Protein AF-A0A914IX09-F1 (afdb_monomer)

Foldseek 3Di:
DDDDPCPDPCNVVVVQVVVVVVVHHDDPPDDDPDDDDPLVVDALVRLVVVLVVLLVCLVPPPPLLVVLVVVLLPQPAPVSLVVVLVVLVVVLVVLVVVLVVLVQAPQDADPPDNDDPRPDDPVVNVVVNVQCVNNSNNPSSNVSSVSVSVSVSSVSNNVCSVPVPVSCVVVVHDGHPNVPDDPPDPPDDPPPPPDD

Radius of gyration: 27.82 Å; Cα contacts (8 Å, |Δi|>4): 130; chains: 1; bounding box: 94×30×71 Å

Secondary structure (DSSP, 8-state):
-PPPGGG-TTHHHHHHHHHHHTT--PPTT---SS---GGGGS-HHHHHHHHHHHHHHHHHH--HHHHHHHHHHT--SHHHHHHHHHHHHHHHHHHHHHHHHHHT-----TT----S---S-HHHHHHHHHHHHHTTT-HHHHHHHHHHHHHHHHHHHHHHHHSHHHHHHHTT-PPPGGGSSPP----PPP------

Mean predicted aligned error: 11.02 Å

Solvent-accessible surface area (backbone atoms only — not comparable to full-atom values): 11789 Å² total; per-residue (Å²): 133,88,75,69,81,88,72,47,94,57,53,68,58,54,51,45,55,57,34,45,76,70,77,40,83,74,76,82,85,74,72,76,94,62,80,92,52,80,48,75,77,46,52,49,69,55,26,42,48,50,22,53,50,52,35,53,48,46,74,75,64,55,60,51,68,63,54,43,50,54,60,58,57,67,42,82,40,60,67,56,47,58,54,47,52,56,50,34,53,54,48,37,54,55,46,51,53,53,48,54,58,61,71,48,66,78,62,78,56,89,89,52,76,90,77,69,82,81,81,51,61,69,71,60,48,52,50,52,35,52,47,21,66,72,30,33,51,17,45,63,53,38,48,50,34,52,52,50,49,51,37,54,42,33,53,47,42,49,54,35,72,75,42,53,65,63,43,21,59,74,72,74,46,80,76,51,78,34,76,75,54,73,78,82,72,73,80,72,73,81,79,79,79,76,75,132

Structure (mmCIF, N/CA/C/O backbone):
data_AF-A0A914IX09-F1
#
_entry.id   AF-A0A914IX09-F1
#
loop_
_atom_site.group_PDB
_atom_site.id
_atom_site.type_symbol
_atom_site.label_atom_id
_atom_site.label_alt_id
_atom_site.label_comp_id
_atom_site.label_asym_id
_atom_site.label_entity_id
_atom_site.label_seq_id
_atom_site.pdbx_PDB_ins_code
_atom_site.Cartn_x
_atom_site.Cartn_y
_atom_site.Cartn_z
_atom_site.occupancy
_atom_site.B_iso_or_equiv
_atom_site.auth_seq_id
_atom_site.auth_comp_id
_atom_site.auth_asym_id
_atom_site.auth_atom_id
_atom_site.pdbx_PDB_model_num
ATOM 1 N N . MET A 1 1 ? -36.676 12.006 1.168 1.00 36.31 1 MET A N 1
ATOM 2 C CA . MET A 1 1 ? -35.448 11.752 1.956 1.00 36.31 1 MET A CA 1
ATOM 3 C C . MET A 1 1 ? -35.875 11.441 3.385 1.00 36.31 1 MET A C 1
ATOM 5 O O . MET A 1 1 ? -36.341 12.365 4.045 1.00 36.31 1 MET A O 1
ATOM 9 N N . PRO A 1 2 ? -35.853 10.180 3.849 1.00 39.25 2 PRO A N 1
ATOM 10 C CA . PRO A 1 2 ? -36.294 9.871 5.203 1.00 39.25 2 PRO A CA 1
ATOM 11 C C . PRO A 1 2 ? -35.242 10.379 6.195 1.00 39.25 2 PRO A C 1
ATOM 13 O O . PRO A 1 2 ? -34.067 10.027 6.115 1.00 39.25 2 PRO A O 1
ATOM 16 N N . ALA A 1 3 ? -35.662 11.269 7.090 1.00 40.22 3 ALA A N 1
ATOM 17 C CA . ALA A 1 3 ? -34.830 11.785 8.164 1.00 40.22 3 ALA A CA 1
ATOM 18 C C . ALA A 1 3 ? -34.492 10.653 9.143 1.00 40.22 3 ALA A C 1
ATOM 20 O O . ALA A 1 3 ? -35.375 9.917 9.581 1.00 40.22 3 ALA A O 1
ATOM 21 N N . CYS A 1 4 ? -33.216 10.523 9.504 1.00 42.59 4 CYS A N 1
ATOM 22 C CA . CYS A 1 4 ? -32.770 9.577 10.516 1.00 42.59 4 CYS A CA 1
ATOM 23 C C . CYS A 1 4 ? -33.547 9.828 11.822 1.00 42.59 4 CYS A C 1
ATOM 25 O O . CYS A 1 4 ? -33.474 10.923 12.387 1.00 42.59 4 CYS A O 1
ATOM 27 N N . LEU A 1 5 ? -34.249 8.809 12.332 1.00 42.81 5 LEU A N 1
ATOM 28 C CA . LEU A 1 5 ? -35.027 8.847 13.586 1.00 42.81 5 LEU A CA 1
ATOM 29 C C . LEU A 1 5 ? -34.199 9.290 14.815 1.00 42.81 5 LEU A C 1
ATOM 31 O O . LEU A 1 5 ? -34.753 9.664 15.846 1.00 42.81 5 LEU A O 1
ATOM 35 N N . ALA A 1 6 ? -32.870 9.316 14.693 1.00 42.66 6 ALA A N 1
ATOM 36 C CA . ALA A 1 6 ? -31.916 9.737 15.714 1.00 42.66 6 ALA A CA 1
ATOM 37 C C . ALA A 1 6 ? -31.867 11.258 15.994 1.00 42.66 6 ALA A C 1
ATOM 39 O O . ALA A 1 6 ? -31.120 11.683 16.873 1.00 42.66 6 ALA A O 1
ATOM 40 N N . LYS A 1 7 ? -32.637 12.096 15.283 1.00 46.78 7 LYS A N 1
ATOM 41 C CA . LYS A 1 7 ? -32.692 13.559 15.505 1.00 46.78 7 LYS A CA 1
ATOM 42 C C . LYS A 1 7 ? -34.011 14.060 16.111 1.00 46.78 7 LYS A C 1
ATOM 44 O O . LYS A 1 7 ? -34.355 15.226 15.943 1.00 46.78 7 LYS A O 1
ATOM 49 N N . ASN A 1 8 ? -34.760 13.223 16.828 1.00 56.66 8 ASN A N 1
ATOM 50 C CA . ASN A 1 8 ? -35.920 13.719 17.571 1.00 56.66 8 ASN A CA 1
ATOM 51 C C . ASN A 1 8 ? -35.454 14.443 18.850 1.00 56.66 8 ASN A C 1
ATOM 53 O O . ASN A 1 8 ? -34.613 13.910 19.577 1.00 56.66 8 ASN A O 1
ATOM 57 N N . LYS A 1 9 ? -35.979 15.648 19.123 1.00 61.44 9 LYS A N 1
ATOM 58 C CA . LYS A 1 9 ? -35.525 16.562 20.201 1.00 61.44 9 LYS A CA 1
ATOM 59 C C . LYS A 1 9 ? -35.461 15.893 21.588 1.00 61.44 9 LYS A C 1
ATOM 61 O O . LYS A 1 9 ? -34.606 16.244 22.394 1.00 61.44 9 LYS A O 1
ATOM 66 N N . ASP A 1 10 ? -36.295 14.878 21.813 1.00 69.69 10 ASP A N 1
ATOM 67 C CA . ASP A 1 10 ? -36.405 14.135 23.076 1.00 69.69 10 ASP A CA 1
ATOM 68 C C . ASP A 1 10 ? -35.718 12.758 23.085 1.00 69.69 10 ASP A C 1
ATOM 70 O O . ASP A 1 10 ? -35.714 12.077 24.115 1.00 69.69 10 ASP A O 1
ATOM 74 N N . GLY A 1 11 ? -35.116 12.326 21.971 1.00 73.00 11 GLY A N 1
ATOM 75 C CA . GLY A 1 11 ? -34.478 11.006 21.867 1.00 73.00 11 GLY A CA 1
ATOM 76 C C . GLY A 1 11 ? -33.344 10.818 22.879 1.00 73.00 11 GLY A C 1
ATOM 77 O O . GLY A 1 11 ? -33.264 9.787 23.544 1.00 73.00 11 GLY A O 1
ATOM 78 N N . GLY A 1 12 ? -32.525 11.857 23.076 1.00 75.81 12 GLY A N 1
ATOM 79 C CA . GLY A 1 12 ? -31.441 11.838 24.062 1.00 75.81 12 GLY A CA 1
ATOM 80 C C . GLY A 1 12 ? -31.931 11.748 25.512 1.00 75.81 12 GLY A C 1
ATOM 81 O O . GLY A 1 12 ? -31.304 11.077 26.330 1.00 75.81 12 GLY A O 1
ATOM 82 N N . ASN A 1 13 ? -33.073 12.368 25.833 1.00 77.50 13 ASN A N 1
ATOM 83 C CA . ASN A 1 13 ? -33.649 12.329 27.181 1.00 77.50 13 ASN A CA 1
ATOM 84 C C . ASN A 1 13 ? -34.260 10.960 27.501 1.00 77.50 13 ASN A C 1
ATOM 86 O O . ASN A 1 13 ? -34.021 10.434 28.588 1.00 77.50 13 ASN A O 1
ATOM 90 N N . LYS A 1 14 ? -34.986 10.358 26.548 1.00 82.50 14 LYS A N 1
ATOM 91 C CA . LYS A 1 14 ? -35.531 8.997 26.695 1.00 82.50 14 LYS A CA 1
ATOM 92 C C . LYS A 1 14 ? -34.430 7.956 26.880 1.00 82.50 14 LYS A C 1
ATOM 94 O O . LYS A 1 14 ? -34.524 7.140 27.791 1.00 82.50 14 LYS A O 1
ATOM 99 N N . LEU A 1 15 ? -33.368 8.032 26.077 1.00 80.12 15 LEU A N 1
ATOM 100 C CA . LEU A 1 15 ? -32.222 7.132 26.207 1.00 80.12 15 LEU A CA 1
ATOM 101 C C . LEU A 1 15 ? -31.554 7.262 27.586 1.00 80.12 15 LEU A C 1
ATOM 103 O O . LEU A 1 15 ? -31.266 6.257 28.228 1.00 80.12 15 LEU A O 1
ATOM 107 N N . ASN A 1 16 ? -31.360 8.489 28.080 1.00 82.50 16 ASN A N 1
ATOM 108 C CA . ASN A 1 16 ? -30.762 8.707 29.400 1.00 82.50 16 ASN A CA 1
ATOM 109 C C . ASN A 1 16 ? -31.656 8.170 30.537 1.00 82.50 16 ASN A C 1
ATOM 111 O O . ASN A 1 16 ? -31.153 7.609 31.505 1.00 82.50 16 ASN A O 1
ATOM 115 N N . GLN A 1 17 ? -32.983 8.297 30.425 1.00 84.75 17 GLN A N 1
ATOM 116 C CA . GLN A 1 17 ? -33.919 7.714 31.397 1.00 84.75 17 GLN A CA 1
ATOM 117 C C . GLN A 1 17 ? -33.891 6.180 31.397 1.00 84.75 17 GLN A C 1
ATOM 119 O O . GLN A 1 17 ? -33.873 5.587 32.472 1.00 84.75 17 GLN A O 1
ATOM 124 N N . GLN A 1 18 ? -33.844 5.544 30.224 1.00 86.38 18 GLN A N 1
ATOM 125 C CA . GLN A 1 18 ? -33.726 4.085 30.115 1.00 86.38 18 GLN A CA 1
ATOM 126 C C . GLN A 1 18 ? -32.397 3.579 30.689 1.00 86.38 18 GLN A C 1
ATOM 128 O O . GLN A 1 18 ? -32.376 2.619 31.449 1.00 86.38 18 GLN A O 1
ATOM 133 N N . LEU A 1 19 ? -31.286 4.261 30.409 1.00 86.06 19 LEU A N 1
ATOM 134 C CA . LEU A 1 19 ? -29.977 3.886 30.954 1.00 86.06 19 LEU A CA 1
ATOM 135 C C . LEU A 1 19 ? -29.901 4.055 32.477 1.00 86.06 19 LEU A C 1
ATOM 137 O O . LEU A 1 19 ? -29.321 3.206 33.155 1.00 86.06 19 LEU A O 1
ATOM 141 N N . LYS A 1 20 ? -30.564 5.077 33.036 1.00 88.06 20 LYS A N 1
ATOM 142 C CA . LYS A 1 20 ? -30.679 5.251 34.493 1.00 88.06 20 LYS A CA 1
ATOM 143 C C . LYS A 1 20 ? -31.377 4.077 35.183 1.00 88.06 20 LYS A C 1
ATOM 145 O O . LYS A 1 20 ? -31.018 3.769 36.314 1.00 88.06 20 LYS A O 1
ATOM 150 N N . GLN A 1 21 ? -32.326 3.407 34.522 1.00 90.44 21 GLN A N 1
ATOM 151 C CA . GLN A 1 21 ? -32.965 2.195 35.062 1.00 90.44 21 GLN A CA 1
ATOM 152 C C . GLN A 1 21 ? -31.976 1.029 35.199 1.00 90.44 21 GLN A C 1
ATOM 154 O O . GLN A 1 21 ? -32.161 0.166 36.050 1.00 90.44 21 GLN A O 1
ATOM 159 N N . HIS A 1 22 ? -30.902 1.037 34.409 1.00 87.94 22 HIS A N 1
ATOM 160 C CA . HIS A 1 22 ? -29.804 0.075 34.475 1.00 87.94 22 HIS A CA 1
ATOM 161 C C . HIS A 1 22 ? -28.587 0.608 35.253 1.00 87.94 22 HIS A C 1
ATOM 163 O O . HIS A 1 22 ? -27.482 0.101 35.083 1.00 87.94 22 HIS A O 1
ATOM 169 N N . SER A 1 23 ? -28.760 1.637 36.092 1.00 85.38 23 SER A N 1
ATOM 170 C CA . SER A 1 23 ? -27.681 2.279 36.866 1.00 85.38 23 SER A CA 1
ATOM 171 C C . SER A 1 23 ? -26.565 2.909 36.016 1.00 85.38 23 SER A C 1
ATOM 173 O O . SER A 1 23 ? -25.472 3.172 36.514 1.00 85.38 23 SER A O 1
ATOM 175 N N . ILE A 1 24 ? -26.834 3.209 34.741 1.00 83.94 24 ILE A N 1
ATOM 176 C CA . ILE A 1 24 ? -25.895 3.878 33.835 1.00 83.94 24 ILE A CA 1
ATOM 177 C C . ILE A 1 24 ? -26.291 5.352 33.722 1.00 83.94 24 ILE A C 1
ATOM 179 O O . ILE A 1 24 ? -27.384 5.690 33.269 1.00 83.94 24 ILE A O 1
ATOM 183 N N . THR A 1 25 ? -25.395 6.257 34.120 1.00 79.00 25 THR A N 1
ATOM 184 C CA . THR A 1 25 ? -25.637 7.707 34.049 1.00 79.00 25 THR A CA 1
ATOM 185 C C . THR A 1 25 ? -24.823 8.334 32.924 1.00 79.00 25 THR A C 1
ATOM 187 O O . THR A 1 25 ? -23.595 8.280 32.937 1.00 79.00 25 THR A O 1
ATOM 190 N N . LEU A 1 26 ? -25.496 8.983 31.970 1.00 71.94 26 LEU A N 1
ATOM 191 C CA . LEU A 1 26 ? -24.832 9.773 30.933 1.00 71.94 26 LEU A CA 1
ATOM 192 C C . LEU A 1 26 ? -24.782 11.252 31.330 1.00 71.94 26 LEU A C 1
ATOM 194 O O . LEU A 1 26 ? -25.819 11.885 31.552 1.00 71.94 26 LEU A O 1
ATOM 198 N N . ALA A 1 27 ? -23.576 11.823 31.363 1.00 67.69 27 ALA A N 1
ATOM 199 C CA . ALA A 1 27 ? -23.390 13.262 31.515 1.00 67.69 27 ALA A CA 1
ATOM 200 C C . ALA A 1 27 ? -23.935 13.999 30.279 1.00 67.69 27 ALA A C 1
ATOM 202 O O . ALA A 1 27 ? -23.474 13.787 29.153 1.00 67.69 27 ALA A O 1
ATOM 203 N N . GLN A 1 28 ? -24.922 14.872 30.485 1.00 66.62 28 GLN A N 1
ATOM 204 C CA . GLN A 1 28 ? -25.454 15.725 29.423 1.00 66.62 28 GLN A CA 1
ATOM 205 C C . GLN A 1 28 ? -24.404 16.761 28.993 1.00 66.62 28 GLN A C 1
ATOM 207 O O . GLN A 1 28 ? -23.662 17.291 29.814 1.00 66.62 28 GLN A O 1
ATOM 212 N N . GLY A 1 29 ? -24.337 17.054 27.691 1.00 65.81 29 GLY A N 1
ATOM 213 C CA . GLY A 1 29 ? -23.460 18.100 27.153 1.00 65.81 29 GLY A CA 1
ATOM 214 C C . GLY A 1 29 ? -22.018 17.678 26.852 1.00 65.81 29 GLY A C 1
ATOM 215 O O . GLY A 1 29 ? -21.219 18.533 26.466 1.00 65.81 29 GLY A O 1
ATOM 216 N N . ARG A 1 30 ? -21.665 16.385 26.962 1.00 63.38 30 ARG A N 1
ATOM 217 C CA . ARG A 1 30 ? -20.347 15.898 26.524 1.00 63.38 30 ARG A CA 1
ATOM 218 C C . ARG A 1 30 ? -20.207 16.092 25.012 1.00 63.38 30 ARG A C 1
ATOM 220 O O . ARG A 1 30 ? -20.892 15.451 24.218 1.00 63.38 30 ARG A O 1
ATOM 227 N N . ARG A 1 31 ? -19.336 17.021 24.616 1.00 61.75 31 ARG A N 1
ATOM 228 C CA . ARG A 1 31 ? -19.001 17.266 23.209 1.00 61.75 31 ARG A CA 1
ATOM 229 C C . ARG A 1 31 ? -18.157 16.100 22.698 1.00 61.75 31 ARG A C 1
ATOM 231 O O . ARG A 1 31 ? -17.320 15.577 23.431 1.00 61.75 31 ARG A O 1
ATOM 238 N N . LYS A 1 32 ? -18.383 15.686 21.450 1.00 62.72 32 LYS A N 1
ATOM 239 C CA . LYS A 1 32 ? -17.505 14.721 20.779 1.00 62.72 32 LYS A CA 1
ATOM 240 C C . LYS A 1 32 ? -16.113 15.343 20.654 1.00 62.72 32 LYS A C 1
ATOM 242 O O . LYS A 1 32 ? -15.999 16.473 20.189 1.00 62.72 32 LYS A O 1
ATOM 247 N N . SER A 1 33 ? -15.080 14.616 21.073 1.00 69.25 33 SER A N 1
ATOM 248 C CA . SER A 1 33 ? -13.683 15.065 20.968 1.00 69.25 33 SER A CA 1
ATOM 249 C C . SER A 1 33 ? -13.157 15.046 19.529 1.00 69.25 33 SER A C 1
ATOM 251 O O . SER A 1 33 ? -12.151 15.682 19.246 1.00 69.25 33 SER A O 1
ATOM 253 N N . ALA A 1 34 ? -13.847 14.345 18.624 1.00 75.62 34 ALA A N 1
ATOM 254 C CA . ALA A 1 34 ? -13.512 14.243 17.212 1.00 75.62 34 ALA A CA 1
ATOM 255 C C . ALA A 1 34 ? -14.757 14.477 16.334 1.00 75.62 34 ALA A C 1
ATOM 257 O O . ALA A 1 34 ? -15.875 14.148 16.757 1.00 75.62 34 ALA A O 1
ATOM 258 N N . PRO A 1 35 ? -14.593 15.053 15.128 1.00 80.44 35 PRO A N 1
ATOM 259 C CA . PRO A 1 35 ? -15.682 15.196 14.169 1.00 80.44 35 PRO A CA 1
ATOM 260 C C . PRO A 1 35 ? -16.207 13.824 13.727 1.00 80.44 35 PRO A C 1
ATOM 262 O O . PRO A 1 35 ? -15.492 12.825 13.757 1.00 80.44 35 PRO A O 1
ATOM 265 N N . ASN A 1 36 ? -17.466 13.777 13.288 1.00 83.56 36 ASN A N 1
ATOM 266 C CA . ASN A 1 36 ? -18.012 12.555 12.703 1.00 83.56 36 ASN A CA 1
ATOM 267 C C . ASN A 1 36 ? -17.284 12.258 11.384 1.00 83.56 36 ASN A C 1
ATOM 269 O O . ASN A 1 36 ? -17.232 13.117 10.505 1.00 8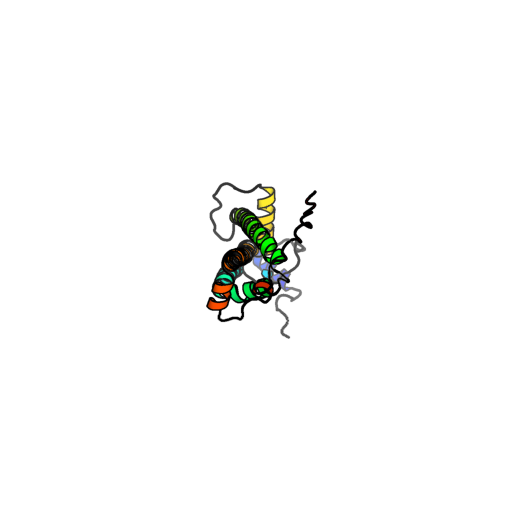3.56 36 ASN A O 1
ATOM 273 N N . SER A 1 37 ? -16.784 11.035 11.240 1.00 89.94 37 SER A N 1
ATOM 274 C CA . SER A 1 37 ? -16.240 10.486 9.995 1.00 89.94 37 SER A CA 1
ATOM 275 C C . SER A 1 37 ? -17.114 9.326 9.509 1.00 89.94 37 SER A C 1
ATOM 277 O O . SER A 1 37 ? -17.944 8.817 10.266 1.00 89.94 37 SER A O 1
ATOM 279 N N . SER A 1 38 ? -16.922 8.860 8.274 1.00 91.62 38 SER A N 1
ATOM 280 C CA . SER A 1 38 ? -17.614 7.659 7.776 1.00 91.62 38 SER A CA 1
ATOM 281 C C . SER A 1 38 ? -17.315 6.410 8.612 1.00 91.62 38 SER A C 1
ATOM 283 O O . SER A 1 38 ? -18.168 5.538 8.707 1.00 91.62 38 SER A O 1
ATOM 285 N N . PHE A 1 39 ? -16.160 6.352 9.289 1.00 91.38 39 PHE A N 1
ATOM 286 C CA . PHE A 1 39 ? -15.841 5.268 10.224 1.00 91.38 39 PHE A CA 1
ATOM 287 C C . PHE A 1 39 ? -16.813 5.201 11.403 1.00 91.38 39 PHE A C 1
ATOM 289 O O . PHE A 1 39 ? -17.080 4.116 11.894 1.00 91.38 39 PHE A O 1
ATOM 296 N N . THR A 1 40 ? -17.433 6.321 11.798 1.00 88.62 40 THR A N 1
ATOM 297 C CA . THR A 1 40 ? -18.441 6.317 12.876 1.00 88.62 40 THR A CA 1
ATOM 298 C C . THR A 1 40 ? -19.726 5.571 12.516 1.00 88.62 40 THR A C 1
ATOM 300 O O . THR A 1 40 ? -20.545 5.321 13.399 1.00 88.62 40 THR A O 1
ATOM 303 N N . ALA A 1 41 ? -19.921 5.242 11.235 1.00 91.75 41 ALA A N 1
ATOM 304 C CA . ALA A 1 41 ? -21.019 4.401 10.777 1.00 91.75 41 ALA A CA 1
ATOM 305 C C . ALA A 1 41 ? -20.701 2.900 10.868 1.00 91.75 41 ALA A C 1
ATOM 307 O O . ALA A 1 41 ? -21.626 2.105 10.742 1.00 91.75 41 ALA A O 1
ATOM 308 N N . LEU A 1 42 ? -19.433 2.524 11.073 1.00 92.44 42 LEU A N 1
ATOM 309 C CA . LEU A 1 42 ? -18.983 1.138 11.124 1.00 92.44 42 LEU A CA 1
ATOM 310 C C . LEU A 1 42 ? -18.847 0.670 12.574 1.00 92.44 42 LEU A C 1
ATOM 312 O O . LEU A 1 42 ? -18.325 1.381 13.439 1.00 92.44 42 LEU A O 1
ATOM 316 N N . CYS A 1 43 ? -19.254 -0.565 12.837 1.00 92.62 43 CYS A N 1
ATOM 317 C CA . CYS A 1 43 ? -18.827 -1.263 14.042 1.00 92.62 43 CYS A CA 1
ATOM 318 C C . CYS A 1 43 ? -17.329 -1.615 13.947 1.00 92.62 43 CYS A C 1
ATOM 320 O O . CYS A 1 43 ? -16.757 -1.713 12.858 1.00 92.62 43 CYS A O 1
ATOM 322 N N . GLU A 1 44 ? -16.679 -1.832 15.094 1.00 90.56 44 GLU A N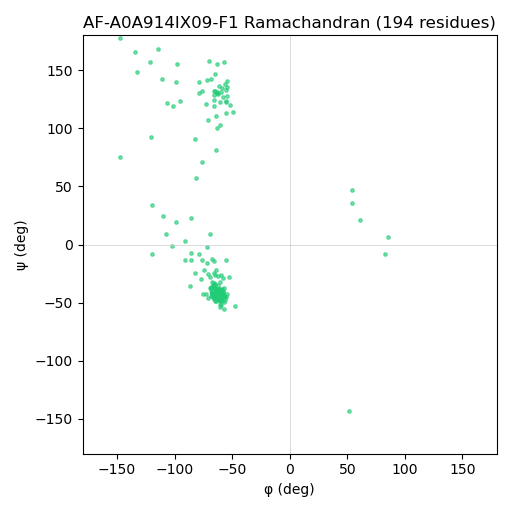 1
ATOM 323 C CA . GLU A 1 44 ? -15.256 -2.213 15.148 1.00 90.56 44 GLU A CA 1
ATOM 324 C C . GLU A 1 44 ? -14.983 -3.486 14.332 1.00 90.56 44 GLU A C 1
ATOM 326 O O . GLU A 1 44 ? -14.080 -3.526 13.500 1.00 90.56 44 GLU A O 1
ATOM 331 N N . THR A 1 45 ? -15.849 -4.494 14.461 1.00 92.19 45 THR A N 1
ATOM 332 C CA . THR A 1 45 ? -15.755 -5.743 13.692 1.00 92.19 45 THR A CA 1
ATOM 333 C C . THR A 1 45 ? -15.870 -5.528 12.178 1.00 92.19 45 THR A C 1
ATOM 335 O O . THR A 1 45 ? -15.143 -6.160 11.410 1.00 92.19 45 THR A O 1
ATOM 338 N N . GLU A 1 46 ? -16.746 -4.625 11.728 1.00 95.44 46 GLU A N 1
ATOM 339 C CA . GLU A 1 46 ? -16.901 -4.307 10.301 1.00 95.44 46 GLU A CA 1
ATOM 340 C C . GLU A 1 46 ? -15.653 -3.608 9.761 1.00 95.44 46 GLU A C 1
ATOM 342 O O . GLU A 1 46 ? -15.167 -3.944 8.684 1.00 95.44 46 GLU A O 1
ATOM 347 N N . SER A 1 47 ? -15.092 -2.684 10.540 1.00 95.75 47 SER A N 1
ATOM 348 C CA . SER A 1 47 ? -13.869 -1.952 10.195 1.00 95.75 47 SER A CA 1
ATOM 349 C C . SER A 1 47 ? -12.647 -2.872 10.097 1.00 95.75 47 SER A C 1
ATOM 351 O O . SER A 1 47 ? -11.850 -2.752 9.164 1.00 95.75 47 SER A O 1
ATOM 353 N N . LEU A 1 48 ? -12.520 -3.844 11.002 1.00 93.88 48 LEU A N 1
ATOM 354 C CA . LEU A 1 48 ? -11.465 -4.862 10.953 1.00 93.88 48 LEU A CA 1
ATOM 355 C C . LEU A 1 48 ? -11.619 -5.817 9.760 1.00 93.88 48 LEU A C 1
ATOM 357 O O . LEU A 1 48 ? -10.639 -6.141 9.080 1.00 93.88 48 LEU A O 1
ATOM 361 N N . THR A 1 49 ? -12.853 -6.240 9.478 1.00 95.69 49 THR A N 1
ATOM 362 C CA . THR A 1 49 ? -13.161 -7.070 8.302 1.00 95.69 49 THR A CA 1
ATOM 363 C C . THR A 1 49 ? -12.819 -6.314 7.021 1.00 95.69 49 THR A C 1
ATOM 365 O O . THR A 1 49 ? -12.107 -6.839 6.167 1.00 95.69 49 THR A O 1
ATOM 368 N N . LEU A 1 50 ? -13.205 -5.037 6.941 1.00 97.38 50 LEU A N 1
ATOM 369 C CA . LEU A 1 50 ? -12.876 -4.157 5.825 1.00 97.38 50 LEU A CA 1
ATOM 370 C C . LEU A 1 50 ? -11.362 -4.025 5.615 1.00 97.38 50 LEU A C 1
ATOM 372 O O . LEU A 1 50 ? -10.909 -4.067 4.475 1.00 97.38 50 LEU A O 1
ATOM 376 N N . ALA A 1 51 ? -10.565 -3.893 6.680 1.00 96.44 51 ALA A N 1
ATOM 377 C CA . ALA A 1 51 ? -9.106 -3.830 6.559 1.00 96.44 51 ALA A CA 1
ATOM 378 C C . ALA A 1 51 ? -8.519 -5.131 5.988 1.00 96.44 51 ALA A C 1
ATOM 380 O O . ALA A 1 51 ? -7.633 -5.100 5.130 1.00 96.44 51 ALA A O 1
ATOM 381 N N . THR A 1 52 ? -9.049 -6.272 6.431 1.00 95.94 52 THR A N 1
ATOM 382 C CA . THR A 1 52 ? -8.649 -7.599 5.944 1.00 95.94 52 THR A CA 1
ATOM 383 C C . THR A 1 52 ? -9.000 -7.779 4.468 1.00 95.94 52 THR A C 1
ATOM 385 O O . THR A 1 52 ? -8.164 -8.229 3.680 1.00 95.94 52 THR A O 1
ATOM 388 N N . ASP A 1 53 ? -10.215 -7.406 4.075 1.00 98.00 53 ASP A N 1
ATOM 389 C CA . ASP A 1 53 ? -10.670 -7.512 2.690 1.00 98.00 53 ASP A CA 1
ATOM 390 C C . ASP A 1 53 ? -9.922 -6.539 1.782 1.00 98.00 53 ASP A C 1
ATOM 392 O O . ASP A 1 53 ? -9.487 -6.922 0.698 1.00 98.00 53 ASP A O 1
ATOM 396 N N . PHE A 1 54 ? -9.670 -5.314 2.249 1.00 98.25 54 PHE A N 1
ATOM 397 C CA . PHE A 1 54 ? -8.851 -4.342 1.533 1.00 98.25 54 PHE A CA 1
ATOM 398 C C . PHE A 1 54 ? -7.441 -4.881 1.250 1.00 98.25 54 PHE A C 1
ATOM 400 O O . PHE A 1 54 ? -6.957 -4.757 0.123 1.00 98.25 54 PHE A O 1
ATOM 407 N N . HIS A 1 55 ? -6.802 -5.534 2.228 1.00 97.31 55 HIS A N 1
ATOM 408 C CA . HIS A 1 55 ? -5.505 -6.185 2.028 1.00 97.31 55 HIS A CA 1
ATOM 409 C C . HIS A 1 55 ? -5.570 -7.278 0.957 1.00 97.31 55 HIS A C 1
ATOM 411 O O . HIS A 1 55 ? -4.779 -7.266 0.014 1.00 97.31 55 HIS A O 1
ATOM 417 N N . LYS A 1 56 ? -6.534 -8.201 1.068 1.00 98.00 56 LYS A N 1
ATOM 418 C CA . LYS A 1 56 ? -6.703 -9.303 0.107 1.00 98.00 56 LYS A CA 1
ATOM 419 C C . LYS A 1 56 ? -6.954 -8.791 -1.309 1.00 98.00 56 LYS A C 1
ATOM 421 O O . LYS A 1 56 ? -6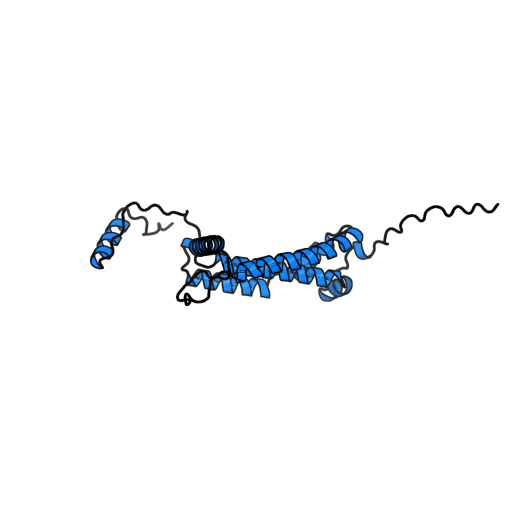.321 -9.263 -2.249 1.00 98.00 56 LYS A O 1
ATOM 426 N N . LEU A 1 57 ? -7.852 -7.819 -1.457 1.00 98.25 57 LEU A N 1
ATOM 427 C CA . LEU A 1 57 ? -8.183 -7.228 -2.750 1.00 98.25 57 LEU A CA 1
ATOM 428 C C . LEU A 1 57 ? -6.983 -6.501 -3.354 1.00 98.25 57 LEU A C 1
ATOM 430 O O . LEU A 1 57 ? -6.739 -6.632 -4.552 1.00 98.25 57 LEU A O 1
ATOM 434 N N . SER A 1 58 ? -6.210 -5.783 -2.536 1.00 97.69 58 SER A N 1
ATOM 435 C CA . SER A 1 58 ? -4.983 -5.130 -2.998 1.00 97.69 58 SER A CA 1
ATOM 436 C C . SER A 1 58 ? -3.965 -6.160 -3.489 1.00 97.69 58 SER A C 1
ATOM 438 O O . SER A 1 58 ? -3.413 -6.019 -4.574 1.00 97.69 58 SER A O 1
ATOM 440 N N . ASP A 1 59 ? -3.782 -7.259 -2.765 1.00 95.06 59 ASP A N 1
ATOM 441 C CA . ASP A 1 59 ? -2.856 -8.317 -3.165 1.00 95.06 59 ASP A CA 1
ATOM 442 C C . ASP A 1 59 ? -3.271 -9.051 -4.445 1.00 95.06 59 ASP A C 1
ATOM 444 O O . ASP A 1 59 ? -2.415 -9.414 -5.254 1.00 95.06 59 ASP A O 1
ATOM 448 N N . GLN A 1 60 ? -4.570 -9.282 -4.630 1.00 96.56 60 GLN A N 1
ATOM 449 C CA . GLN A 1 60 ? -5.096 -10.078 -5.740 1.00 96.56 60 GLN A CA 1
ATOM 450 C C . GLN A 1 60 ? -5.336 -9.264 -7.012 1.00 96.56 60 GLN A C 1
ATOM 452 O O . GLN A 1 60 ? -5.156 -9.779 -8.115 1.00 96.56 60 GLN A O 1
ATOM 457 N N . HIS A 1 61 ? -5.768 -8.011 -6.872 1.00 97.69 61 HIS A N 1
ATOM 458 C CA . HIS A 1 61 ? -6.302 -7.229 -7.987 1.00 97.69 61 HIS A CA 1
ATOM 459 C C . HIS A 1 61 ? -5.521 -5.953 -8.286 1.00 97.69 61 HIS A C 1
ATOM 461 O O . HIS A 1 61 ? -5.789 -5.321 -9.311 1.00 97.69 61 HIS A O 1
ATOM 467 N N . PHE A 1 62 ? -4.557 -5.555 -7.448 1.00 97.81 62 PHE A N 1
ATOM 468 C CA . PHE A 1 62 ? -3.765 -4.372 -7.760 1.00 97.81 62 PHE A CA 1
ATOM 469 C C . PHE A 1 62 ? -2.963 -4.587 -9.060 1.00 97.81 62 PHE A C 1
ATOM 471 O O . PHE A 1 62 ? -2.300 -5.616 -9.225 1.00 97.81 62 PHE A O 1
ATOM 478 N N . PRO A 1 63 ? -2.993 -3.635 -10.012 1.00 97.38 63 PRO A N 1
ATOM 479 C CA . PRO A 1 63 ? -2.480 -3.844 -11.364 1.00 97.38 63 PRO A CA 1
ATOM 480 C C . PRO A 1 63 ? -0.953 -3.670 -11.459 1.00 97.38 63 PRO A C 1
ATOM 482 O O . PRO A 1 63 ? -0.467 -2.871 -12.260 1.00 97.38 63 PRO A O 1
ATOM 485 N N . PHE A 1 64 ? -0.179 -4.439 -10.682 1.00 97.00 64 PHE A N 1
ATOM 486 C CA . PHE A 1 64 ? 1.282 -4.307 -10.556 1.00 97.00 64 PHE A CA 1
ATOM 487 C C . PHE A 1 64 ? 2.003 -4.190 -11.901 1.00 97.00 64 PHE A C 1
ATOM 489 O O . PHE A 1 64 ? 2.737 -3.235 -12.130 1.00 97.00 64 PHE A O 1
ATOM 496 N N . ASN A 1 65 ? 1.753 -5.126 -12.818 1.00 95.88 65 ASN A N 1
ATOM 497 C CA . ASN A 1 65 ? 2.419 -5.153 -14.119 1.00 95.88 65 ASN A CA 1
ATOM 498 C C . ASN A 1 65 ? 2.081 -3.931 -14.980 1.00 95.88 65 ASN A C 1
ATOM 500 O O . ASN A 1 65 ? 2.969 -3.351 -15.597 1.00 95.88 65 ASN A O 1
ATOM 504 N N . SER A 1 66 ? 0.815 -3.511 -15.009 1.00 96.69 66 SER A N 1
ATOM 505 C CA . SER A 1 66 ? 0.421 -2.335 -15.793 1.00 96.69 66 SER A CA 1
ATOM 506 C C . SER A 1 66 ? 1.026 -1.062 -15.209 1.00 96.69 66 SER A C 1
ATOM 508 O O . SER A 1 66 ? 1.558 -0.248 -15.957 1.00 96.69 66 SER A O 1
ATOM 510 N N . THR A 1 67 ? 1.021 -0.924 -13.882 1.00 97.44 67 THR A N 1
ATOM 511 C CA . THR A 1 67 ? 1.644 0.212 -13.195 1.00 97.44 67 THR A CA 1
ATOM 512 C C . THR A 1 67 ? 3.153 0.251 -13.442 1.00 97.44 67 THR A C 1
ATOM 514 O O . THR A 1 67 ? 3.684 1.298 -13.804 1.00 97.44 67 THR A O 1
ATOM 517 N N . CYS A 1 68 ? 3.848 -0.886 -13.326 1.00 96.31 68 CYS A N 1
ATOM 518 C CA . CYS A 1 68 ? 5.275 -0.978 -13.637 1.00 96.31 68 CYS A CA 1
ATOM 519 C C . CYS A 1 68 ? 5.577 -0.593 -15.084 1.00 96.31 68 CYS A C 1
ATOM 521 O O . CYS A 1 68 ? 6.535 0.134 -15.336 1.00 96.31 68 CYS A O 1
ATOM 523 N N . TYR A 1 69 ? 4.760 -1.069 -16.025 1.00 96.56 69 TYR A N 1
ATOM 524 C CA . TYR A 1 69 ? 4.919 -0.747 -17.435 1.00 96.56 69 TYR A CA 1
ATOM 525 C C . TYR A 1 69 ? 4.811 0.756 -17.690 1.00 96.56 69 TYR A C 1
ATOM 527 O O . TYR A 1 69 ? 5.691 1.309 -18.342 1.00 96.56 69 TYR A O 1
ATOM 535 N N . GLU A 1 70 ? 3.789 1.427 -17.151 1.00 96.88 70 GLU A N 1
ATOM 536 C CA . GLU A 1 70 ? 3.644 2.876 -17.336 1.00 96.88 70 GLU A CA 1
ATOM 537 C C . GLU A 1 70 ? 4.814 3.647 -16.720 1.00 96.88 70 GLU A C 1
ATOM 539 O O . GLU A 1 70 ? 5.375 4.524 -17.370 1.00 96.88 70 GLU A O 1
ATOM 544 N N . ILE A 1 71 ? 5.257 3.273 -15.516 1.00 95.62 71 ILE A N 1
ATOM 545 C CA . ILE A 1 71 ? 6.408 3.921 -14.871 1.00 95.62 71 ILE A CA 1
ATOM 546 C C . ILE A 1 71 ? 7.676 3.764 -15.720 1.00 95.62 71 ILE A C 1
ATOM 548 O O . ILE A 1 71 ? 8.398 4.737 -15.926 1.00 95.62 71 ILE A O 1
ATOM 552 N N . MET A 1 72 ? 7.951 2.557 -16.222 1.00 93.75 72 MET A N 1
ATOM 553 C CA . MET A 1 72 ? 9.127 2.292 -17.058 1.00 93.75 72 MET A CA 1
ATOM 554 C C . MET A 1 72 ? 9.035 2.983 -18.419 1.00 93.75 72 MET A C 1
ATOM 556 O O . MET A 1 72 ? 10.036 3.485 -18.924 1.00 93.75 72 MET A O 1
ATOM 560 N N . ARG A 1 73 ? 7.840 3.045 -19.010 1.00 94.44 73 ARG A N 1
ATOM 561 C CA . ARG A 1 73 ? 7.584 3.733 -20.280 1.00 94.44 73 ARG A CA 1
ATOM 562 C C . ARG A 1 73 ? 7.805 5.243 -20.179 1.00 94.44 73 ARG A C 1
ATOM 564 O O . ARG A 1 73 ? 8.107 5.863 -21.188 1.00 94.44 73 ARG A O 1
ATOM 571 N N . MET A 1 74 ? 7.656 5.821 -18.990 1.00 93.44 74 MET A N 1
ATOM 572 C CA . MET A 1 74 ? 7.877 7.248 -18.748 1.00 93.44 74 MET A CA 1
ATOM 573 C C . MET A 1 74 ? 9.354 7.643 -18.608 1.00 93.44 74 MET A C 1
ATOM 575 O O . MET A 1 74 ? 9.631 8.836 -18.548 1.00 93.44 74 MET A O 1
ATOM 579 N N . CYS A 1 75 ? 10.297 6.696 -18.539 1.00 93.00 75 CYS A N 1
ATOM 580 C CA . CYS A 1 75 ? 11.722 7.037 -18.541 1.00 93.00 75 CYS A CA 1
ATOM 581 C C . CYS A 1 75 ? 12.112 7.666 -19.884 1.00 93.00 75 CYS A C 1
ATOM 583 O O . CYS A 1 75 ? 11.808 7.113 -20.938 1.00 93.00 75 CYS A O 1
ATOM 585 N N . HIS A 1 76 ? 12.828 8.783 -19.859 1.00 91.19 76 HIS A N 1
ATOM 586 C CA . HIS A 1 76 ? 13.251 9.498 -21.059 1.00 91.19 76 HIS A CA 1
ATOM 587 C C . HIS A 1 76 ? 14.407 8.796 -21.783 1.00 91.19 76 HIS A C 1
ATOM 589 O O . HIS A 1 76 ? 14.390 8.677 -23.014 1.00 91.19 76 HIS A O 1
ATOM 595 N N . ASP A 1 77 ? 15.387 8.313 -21.018 1.00 90.50 77 ASP A N 1
ATOM 596 C CA . ASP A 1 77 ? 16.611 7.694 -21.522 1.00 90.50 77 ASP A CA 1
ATOM 597 C C . ASP A 1 77 ? 17.146 6.582 -20.592 1.00 90.50 77 ASP A C 1
ATOM 599 O O . ASP A 1 77 ? 16.589 6.283 -19.529 1.00 90.50 77 ASP A O 1
ATOM 603 N N . GLN A 1 78 ? 18.243 5.943 -21.012 1.00 88.25 78 GLN A N 1
ATOM 604 C CA . GLN A 1 78 ? 18.891 4.869 -20.250 1.00 88.25 78 GLN A CA 1
ATOM 605 C C . GLN A 1 78 ? 19.534 5.356 -18.946 1.00 88.25 78 GLN A C 1
ATOM 607 O O . GLN A 1 78 ? 19.561 4.607 -17.969 1.00 88.25 78 GLN A O 1
ATOM 612 N N . ASN A 1 79 ? 20.038 6.591 -18.900 1.00 89.94 79 ASN A N 1
ATOM 613 C CA . ASN A 1 79 ? 20.676 7.132 -17.700 1.00 89.94 79 ASN A CA 1
ATOM 614 C C . ASN A 1 79 ? 19.640 7.338 -16.592 1.00 89.94 79 ASN A C 1
ATOM 616 O O . ASN A 1 79 ? 19.865 6.940 -15.447 1.00 89.94 79 ASN A O 1
ATOM 620 N N . GLU A 1 80 ? 18.479 7.901 -16.932 1.00 90.69 80 GLU A N 1
ATOM 621 C CA . GLU A 1 80 ? 17.352 8.037 -16.013 1.00 90.69 80 GLU A CA 1
ATOM 622 C C . GLU A 1 80 ? 16.895 6.664 -15.503 1.00 90.69 80 GLU A C 1
ATOM 624 O O . GLU A 1 80 ? 16.687 6.485 -14.300 1.00 90.69 80 GLU A O 1
ATOM 629 N N . PHE A 1 81 ? 16.797 5.676 -16.395 1.00 89.56 81 PHE A N 1
ATOM 630 C CA . PHE A 1 81 ? 16.460 4.304 -16.025 1.00 89.56 81 PHE A CA 1
ATOM 631 C C . PHE A 1 81 ? 17.439 3.712 -14.991 1.00 89.56 81 PHE A C 1
ATOM 633 O O . PHE A 1 81 ? 16.999 3.195 -13.958 1.00 89.56 81 PHE A O 1
ATOM 640 N N . PHE A 1 82 ? 18.754 3.823 -15.215 1.00 88.25 82 PHE A N 1
ATOM 641 C CA . PHE A 1 82 ? 19.756 3.320 -14.265 1.00 88.25 82 PHE A CA 1
ATOM 642 C C . PHE A 1 82 ? 19.721 4.063 -12.925 1.00 88.25 82 PHE A C 1
ATOM 644 O O . PHE A 1 82 ? 19.846 3.434 -11.871 1.00 88.25 82 PHE A O 1
ATOM 651 N N . ASN A 1 83 ? 19.484 5.376 -12.937 1.00 90.12 83 ASN A N 1
ATOM 652 C CA . ASN A 1 83 ? 19.333 6.155 -11.709 1.00 90.12 83 ASN A CA 1
ATOM 653 C C . ASN A 1 83 ? 18.114 5.693 -10.894 1.00 90.12 83 ASN A C 1
ATOM 655 O O . ASN A 1 83 ? 18.218 5.485 -9.680 1.00 90.12 83 ASN A O 1
ATOM 659 N N . LYS A 1 84 ? 16.974 5.455 -11.555 1.00 90.56 84 LYS A N 1
ATOM 660 C CA . LYS A 1 84 ? 15.757 4.950 -10.901 1.00 90.56 84 LYS A CA 1
ATOM 661 C C . LYS A 1 84 ? 15.952 3.571 -10.272 1.00 90.56 84 LYS A C 1
ATOM 663 O O . LYS A 1 84 ? 15.396 3.333 -9.205 1.00 90.56 84 LYS A O 1
ATOM 668 N N . LEU A 1 85 ? 16.762 2.688 -10.863 1.00 89.25 85 LEU A N 1
ATOM 669 C CA . LEU A 1 85 ? 17.049 1.370 -10.281 1.00 89.25 85 LEU A CA 1
ATOM 670 C C . LEU A 1 85 ? 17.628 1.482 -8.864 1.00 89.25 85 LEU A C 1
ATOM 672 O O . LEU A 1 85 ? 17.188 0.783 -7.950 1.00 89.25 85 LEU A O 1
ATOM 676 N N . THR A 1 86 ? 18.587 2.384 -8.660 1.00 91.00 86 THR A N 1
ATOM 677 C CA . THR A 1 86 ? 19.143 2.641 -7.325 1.00 91.00 86 THR A CA 1
ATOM 678 C C . THR A 1 86 ? 18.070 3.194 -6.386 1.00 91.00 86 THR A C 1
ATOM 680 O O . THR A 1 86 ? 17.934 2.713 -5.262 1.00 91.00 86 THR A O 1
ATOM 683 N N . MET A 1 87 ? 17.244 4.132 -6.860 1.00 93.06 87 MET A N 1
ATOM 684 C CA . MET A 1 87 ? 16.152 4.707 -6.065 1.00 93.06 87 MET A CA 1
ATOM 685 C C . MET A 1 87 ? 15.120 3.658 -5.629 1.00 93.06 87 MET A C 1
ATOM 687 O O . MET A 1 87 ? 14.694 3.680 -4.477 1.00 93.06 87 MET A O 1
ATOM 691 N N . TYR A 1 88 ? 14.736 2.721 -6.500 1.00 94.44 88 TYR A N 1
ATOM 692 C CA . TYR A 1 88 ? 13.779 1.662 -6.162 1.00 94.44 88 TYR A CA 1
ATOM 693 C C . TYR A 1 88 ? 14.323 0.687 -5.119 1.00 94.44 88 TYR A C 1
ATOM 695 O O . TYR A 1 88 ? 13.570 0.222 -4.263 1.00 94.44 88 TYR A O 1
ATOM 703 N N . ARG A 1 89 ? 15.625 0.389 -5.138 1.00 92.81 89 ARG A N 1
ATOM 704 C CA . ARG A 1 89 ? 16.254 -0.422 -4.085 1.00 92.81 89 ARG A CA 1
ATOM 705 C C . ARG A 1 89 ? 16.215 0.299 -2.742 1.00 92.81 89 ARG A C 1
ATOM 707 O O . ARG A 1 89 ? 15.747 -0.276 -1.765 1.00 92.81 89 ARG A O 1
ATOM 714 N N . CYS A 1 90 ? 16.621 1.568 -2.713 1.00 95.44 90 CYS A N 1
ATOM 715 C CA . CYS A 1 90 ? 16.561 2.382 -1.497 1.00 95.44 90 CYS A CA 1
ATOM 716 C C . CYS A 1 90 ? 15.125 2.525 -0.970 1.00 95.44 90 CYS A C 1
ATOM 718 O O . CYS A 1 90 ? 14.893 2.407 0.230 1.00 95.44 90 CYS A O 1
ATOM 720 N N . ALA A 1 91 ? 14.152 2.734 -1.860 1.00 96.62 91 ALA A N 1
ATOM 721 C CA . ALA A 1 91 ? 12.751 2.865 -1.482 1.00 96.62 91 ALA A CA 1
ATOM 722 C C . ALA A 1 91 ? 12.158 1.553 -0.938 1.00 96.62 91 ALA A C 1
ATOM 724 O O . ALA A 1 91 ? 11.376 1.601 0.007 1.00 96.62 91 ALA A O 1
ATOM 725 N N . SER A 1 92 ? 12.541 0.392 -1.488 1.00 96.31 92 SER A N 1
ATOM 726 C CA . SER A 1 92 ? 12.124 -0.918 -0.960 1.00 96.31 92 SER A CA 1
ATOM 727 C C . SER A 1 92 ? 12.574 -1.093 0.495 1.00 96.31 92 SER A C 1
ATOM 729 O O . SER A 1 92 ? 11.755 -1.421 1.352 1.00 96.31 92 SER A O 1
ATOM 731 N N . GLU A 1 93 ? 13.838 -0.787 0.805 1.00 96.56 93 GLU A N 1
ATOM 732 C CA . GLU A 1 93 ? 14.352 -0.874 2.180 1.00 96.56 93 GLU A CA 1
ATOM 733 C C . GLU A 1 93 ? 13.659 0.117 3.124 1.00 96.56 93 GLU A C 1
ATOM 735 O O . GLU A 1 93 ? 13.175 -0.282 4.184 1.00 96.56 93 GLU A O 1
ATOM 740 N N . ALA A 1 94 ? 13.491 1.376 2.707 1.00 96.75 94 ALA A N 1
ATOM 741 C CA . ALA A 1 94 ? 12.780 2.374 3.508 1.00 96.75 94 ALA A CA 1
ATOM 742 C C . ALA A 1 94 ? 11.327 1.953 3.817 1.00 96.75 94 ALA A C 1
ATOM 744 O O . ALA A 1 94 ? 10.845 2.120 4.938 1.00 96.75 94 ALA A O 1
ATOM 745 N N . LEU A 1 95 ? 10.620 1.357 2.849 1.00 97.00 95 LEU A N 1
ATOM 746 C CA . LEU A 1 95 ? 9.259 0.858 3.068 1.00 97.00 95 LEU A CA 1
ATOM 747 C C . LEU A 1 95 ? 9.205 -0.326 4.039 1.00 97.00 95 LEU A C 1
ATOM 749 O O . LEU A 1 95 ? 8.263 -0.418 4.832 1.00 97.00 95 LEU A O 1
ATOM 753 N N . LYS A 1 96 ? 10.198 -1.222 4.012 1.00 96.88 96 LYS A N 1
ATOM 754 C CA . LYS A 1 96 ? 10.293 -2.330 4.977 1.00 96.88 96 LYS A CA 1
ATOM 755 C C . LYS A 1 96 ? 10.475 -1.815 6.401 1.00 96.88 96 LYS A C 1
ATOM 757 O O . LYS A 1 96 ? 9.866 -2.366 7.316 1.00 96.88 96 LYS A O 1
ATOM 762 N N . GLU A 1 97 ? 11.249 -0.749 6.595 1.00 96.12 97 GLU A N 1
ATOM 763 C CA . GLU A 1 97 ? 11.400 -0.113 7.909 1.00 96.12 97 GLU A CA 1
ATOM 764 C C . GLU A 1 97 ? 10.070 0.448 8.428 1.00 96.12 97 GLU A C 1
ATOM 766 O O . GLU A 1 97 ? 9.700 0.192 9.577 1.00 96.12 97 GLU A O 1
ATOM 771 N N . VAL A 1 98 ? 9.304 1.131 7.572 1.00 94.75 98 VAL A N 1
ATOM 772 C CA . VAL A 1 98 ? 7.967 1.639 7.926 1.00 94.75 98 VAL A CA 1
ATOM 773 C C . VAL A 1 98 ? 7.025 0.493 8.305 1.00 94.75 98 VAL A C 1
ATOM 775 O O . VAL A 1 98 ? 6.379 0.542 9.353 1.00 94.75 98 VAL A O 1
ATOM 778 N N . LEU A 1 99 ? 6.974 -0.572 7.499 1.00 95.69 99 LEU A N 1
ATOM 779 C CA . LEU A 1 99 ? 6.154 -1.755 7.786 1.00 95.69 99 LEU A CA 1
ATOM 780 C C . LEU A 1 99 ? 6.570 -2.448 9.090 1.00 95.69 99 LEU A C 1
ATOM 782 O O . LEU A 1 99 ? 5.707 -2.874 9.857 1.00 95.69 99 LEU A O 1
ATOM 786 N N . ASN A 1 100 ? 7.870 -2.514 9.377 1.00 93.69 100 ASN A N 1
ATOM 787 C CA . ASN A 1 100 ? 8.393 -3.054 10.629 1.00 93.69 100 ASN A CA 1
ATOM 788 C C . ASN A 1 100 ? 7.899 -2.237 11.833 1.00 93.69 100 ASN A C 1
ATOM 790 O O . ASN A 1 100 ? 7.432 -2.828 12.804 1.00 93.69 100 ASN A O 1
ATOM 794 N N . VAL A 1 101 ? 7.913 -0.900 11.764 1.00 92.69 101 VAL A N 1
ATOM 795 C CA . VAL A 1 101 ? 7.357 -0.045 12.832 1.00 92.69 101 VAL A CA 1
ATOM 796 C C . VAL A 1 101 ? 5.856 -0.278 13.005 1.00 92.69 101 VAL A C 1
ATOM 798 O O . VAL A 1 101 ? 5.412 -0.504 14.129 1.00 92.69 101 VAL A O 1
ATOM 801 N N . ILE A 1 102 ? 5.085 -0.292 11.914 1.00 92.56 102 ILE A N 1
ATOM 802 C CA . ILE A 1 102 ? 3.629 -0.510 11.959 1.00 92.56 102 ILE A CA 1
ATOM 803 C C . ILE A 1 102 ? 3.291 -1.886 12.555 1.00 92.56 102 ILE A C 1
ATOM 805 O O . ILE A 1 102 ? 2.361 -2.001 13.347 1.00 92.56 102 ILE A O 1
ATOM 809 N N . SER A 1 103 ? 4.073 -2.926 12.245 1.00 89.94 103 SER A N 1
ATOM 810 C CA . SER A 1 103 ? 3.851 -4.287 12.762 1.00 89.94 103 SER A CA 1
ATOM 811 C C . SER A 1 103 ? 4.050 -4.431 14.280 1.00 89.94 103 SER A C 1
ATOM 813 O O . SER A 1 103 ? 3.648 -5.435 14.873 1.00 89.94 103 SER A O 1
ATOM 815 N N . ARG A 1 104 ? 4.677 -3.431 14.914 1.00 89.50 104 ARG A N 1
ATOM 816 C CA . ARG A 1 104 ? 4.888 -3.376 16.366 1.00 89.50 104 ARG A CA 1
ATOM 817 C C . ARG A 1 104 ? 3.714 -2.768 17.117 1.00 89.50 104 ARG A C 1
ATOM 819 O O . ARG A 1 104 ? 3.764 -2.795 18.343 1.00 89.50 104 ARG A O 1
ATOM 826 N N . ASP A 1 105 ? 2.707 -2.229 16.430 1.00 90.12 105 ASP A N 1
ATOM 827 C CA . ASP A 1 105 ? 1.508 -1.726 17.093 1.00 90.12 105 ASP A CA 1
ATOM 828 C C . ASP A 1 105 ? 0.845 -2.847 17.910 1.00 90.12 105 ASP A C 1
ATOM 830 O O . ASP A 1 105 ? 0.587 -3.946 17.408 1.00 90.12 105 ASP A O 1
ATOM 834 N N . LYS A 1 106 ? 0.607 -2.565 19.192 1.00 85.62 106 LYS A N 1
ATOM 835 C CA . LYS A 1 106 ? -0.094 -3.445 20.135 1.00 85.62 106 LYS A CA 1
ATOM 836 C C . LYS A 1 106 ? -1.354 -2.782 20.680 1.00 85.62 106 LYS A C 1
ATOM 838 O O . LYS A 1 106 ? -1.706 -2.990 21.839 1.00 85.62 106 LYS A O 1
ATOM 843 N N . THR A 1 107 ? -2.031 -1.978 19.859 1.00 88.06 107 THR A N 1
ATOM 844 C CA . THR A 1 107 ? -3.326 -1.411 20.234 1.00 88.06 107 THR A CA 1
ATOM 845 C C . THR A 1 107 ? -4.289 -2.545 20.619 1.00 88.06 107 THR A C 1
ATOM 847 O O . THR A 1 107 ? -4.515 -3.443 19.804 1.00 88.06 107 THR A O 1
ATOM 850 N N . PRO A 1 108 ? -4.870 -2.529 21.833 1.00 83.25 108 PRO A N 1
ATOM 851 C CA . PRO A 1 108 ? -5.864 -3.517 22.227 1.00 83.25 108 PRO A CA 1
ATOM 852 C C . PRO A 1 108 ? -7.163 -3.250 21.459 1.00 83.25 108 PRO A C 1
ATOM 854 O O . PRO A 1 108 ? -7.853 -2.265 21.718 1.00 83.25 108 PRO A O 1
ATOM 857 N N . LEU A 1 109 ? -7.455 -4.106 20.483 1.00 81.94 109 LEU A N 1
ATOM 858 C CA . LEU A 1 109 ? -8.693 -4.107 19.702 1.00 81.94 109 LEU A CA 1
ATOM 859 C C . LEU A 1 109 ? -9.498 -5.355 20.067 1.00 81.94 109 LEU A C 1
ATOM 861 O O . LEU A 1 109 ? -8.908 -6.424 20.242 1.00 81.94 109 LEU A O 1
ATOM 865 N N . MET A 1 110 ? -10.826 -5.245 20.142 1.00 79.94 110 MET A N 1
ATOM 866 C CA . MET A 1 110 ? -11.717 -6.352 20.529 1.00 79.94 110 MET A CA 1
ATOM 867 C C . MET A 1 110 ? -11.276 -7.035 21.853 1.00 79.94 110 MET A C 1
ATOM 869 O O . MET A 1 110 ? -10.782 -6.375 22.765 1.00 79.94 110 MET A O 1
ATOM 873 N N . ASP A 1 111 ? -11.427 -8.362 21.958 1.00 68.75 111 ASP A N 1
ATOM 874 C CA . ASP A 1 111 ? -11.024 -9.183 23.113 1.00 68.75 111 ASP A CA 1
ATOM 875 C C . ASP A 1 111 ? -9.547 -9.628 23.058 1.00 68.75 111 ASP A C 1
ATOM 877 O O . ASP A 1 111 ? -9.173 -10.658 23.629 1.00 68.75 111 ASP A O 1
ATOM 881 N N . MET A 1 112 ? -8.688 -8.909 22.324 1.00 64.62 112 MET A N 1
ATOM 882 C CA . MET A 1 112 ? -7.283 -9.299 22.196 1.00 64.62 112 MET A CA 1
ATOM 883 C C . MET A 1 112 ? -6.590 -9.242 23.568 1.00 64.62 112 MET A C 1
ATOM 885 O O . MET A 1 112 ? -6.693 -8.228 24.264 1.00 64.62 112 MET A O 1
ATOM 889 N N . PRO A 1 113 ? -5.870 -10.305 23.976 1.00 58.97 113 PRO A N 1
ATOM 890 C CA . PRO A 1 113 ? -5.195 -10.329 25.264 1.00 58.97 113 PRO A CA 1
ATOM 891 C C . PRO A 1 113 ? -4.187 -9.178 25.365 1.00 58.97 113 PRO A C 1
ATOM 893 O O . PRO A 1 113 ? -3.405 -8.935 24.447 1.00 58.97 113 PRO A O 1
ATOM 896 N N . LEU A 1 114 ? -4.199 -8.495 26.512 1.00 59.88 114 LEU A N 1
ATOM 897 C CA . LEU A 1 114 ? -3.407 -7.295 26.821 1.00 59.88 114 LEU A CA 1
ATOM 898 C C . LEU A 1 114 ? -1.892 -7.562 26.957 1.00 59.88 114 LEU A C 1
ATOM 900 O O . LEU A 1 114 ? -1.155 -6.696 27.414 1.00 59.88 114 LEU A O 1
ATOM 904 N N . ASP A 1 115 ? -1.433 -8.762 26.606 1.00 60.84 115 ASP A N 1
ATOM 905 C CA . ASP A 1 115 ? -0.103 -9.268 26.933 1.00 60.84 115 ASP A CA 1
ATOM 906 C C . ASP A 1 115 ? 0.661 -9.595 25.645 1.00 60.84 115 ASP A C 1
ATOM 908 O O . ASP A 1 115 ? 0.511 -10.660 25.037 1.00 60.84 115 ASP A O 1
ATOM 912 N N . PRO A 1 116 ? 1.422 -8.612 25.149 1.00 59.31 116 PRO A N 1
ATOM 913 C CA . PRO A 1 116 ? 2.873 -8.704 25.283 1.00 59.31 116 PRO A CA 1
ATOM 914 C C . PRO A 1 116 ? 3.494 -7.375 25.752 1.00 59.31 116 PRO A C 1
ATOM 916 O O . PRO A 1 116 ? 2.856 -6.324 25.662 1.00 59.31 116 PRO A O 1
ATOM 919 N N . PRO A 1 117 ? 4.767 -7.367 26.200 1.00 63.47 117 PRO A N 1
ATOM 920 C CA . PRO A 1 117 ? 5.441 -6.121 26.548 1.00 63.47 117 PRO A CA 1
ATOM 921 C C . PRO A 1 117 ? 5.421 -5.149 25.364 1.00 63.47 117 PRO A C 1
ATOM 923 O O . PRO A 1 117 ? 5.644 -5.543 24.215 1.00 63.47 117 PRO A O 1
ATOM 926 N N . LEU A 1 118 ? 5.164 -3.870 25.656 1.00 62.84 118 LEU A N 1
ATOM 927 C CA . LEU A 1 118 ? 5.220 -2.795 24.670 1.00 62.84 118 LEU A CA 1
ATOM 928 C C . LEU A 1 118 ? 6.598 -2.794 23.993 1.00 62.84 118 LEU A C 1
ATOM 930 O O . LEU A 1 118 ? 7.614 -2.526 24.627 1.00 62.84 118 LEU A O 1
ATOM 934 N N . ILE A 1 119 ? 6.620 -3.105 22.696 1.00 74.25 119 ILE A N 1
ATOM 935 C CA . ILE A 1 119 ? 7.842 -3.112 21.871 1.00 74.25 119 ILE A CA 1
ATOM 936 C C . ILE A 1 119 ? 8.170 -1.683 21.396 1.00 74.25 119 ILE A C 1
ATOM 938 O O . ILE A 1 119 ? 9.314 -1.364 21.077 1.00 74.25 119 ILE A O 1
ATOM 942 N N . MET A 1 120 ? 7.153 -0.819 21.330 1.00 84.69 120 MET A N 1
ATOM 943 C CA . MET A 1 120 ? 7.239 0.566 20.872 1.00 84.69 120 MET A CA 1
ATOM 944 C C . MET A 1 120 ? 7.353 1.544 22.053 1.00 84.69 120 MET A C 1
ATOM 946 O O . MET A 1 120 ? 6.897 1.257 23.159 1.00 84.69 120 MET A O 1
ATOM 950 N N . HIS A 1 121 ? 7.930 2.726 21.808 1.00 90.06 121 HIS A N 1
ATOM 951 C CA . HIS A 1 121 ? 7.935 3.821 22.776 1.00 90.06 121 HIS A CA 1
ATOM 952 C C . HIS A 1 121 ? 6.496 4.162 23.235 1.00 90.06 121 HIS A C 1
ATOM 954 O O . HIS A 1 121 ? 5.610 4.264 22.380 1.00 90.06 121 HIS A O 1
ATOM 960 N N . PRO A 1 122 ? 6.237 4.375 24.543 1.00 88.81 122 PRO A N 1
ATOM 961 C CA . PRO A 1 122 ? 4.877 4.551 25.064 1.00 88.81 122 PRO A CA 1
ATOM 962 C C . PRO A 1 122 ? 4.085 5.701 24.430 1.00 88.81 122 PRO A C 1
ATOM 964 O O . PRO A 1 122 ? 2.883 5.572 24.205 1.00 88.81 122 PRO A O 1
ATOM 967 N N . GLU A 1 123 ? 4.740 6.823 24.118 1.00 91.38 123 GLU A N 1
ATOM 968 C CA . GLU A 1 123 ? 4.076 7.965 23.470 1.00 91.38 123 GLU A CA 1
ATOM 969 C C . GLU A 1 123 ? 3.638 7.635 22.044 1.00 91.38 123 GLU A C 1
ATOM 971 O O . GLU A 1 123 ? 2.505 7.928 21.671 1.00 91.38 123 GLU A O 1
ATOM 976 N N . SER A 1 124 ? 4.483 6.939 21.281 1.00 92.38 124 SER A N 1
ATOM 977 C CA . SER A 1 124 ? 4.129 6.480 19.940 1.00 92.38 124 SER A CA 1
ATOM 978 C C . SER A 1 124 ? 2.993 5.461 20.004 1.00 92.38 124 SER A C 1
ATOM 980 O O . SER A 1 124 ? 2.012 5.600 19.281 1.00 92.38 124 SER A O 1
ATOM 982 N N . GLN A 1 125 ? 3.041 4.497 20.934 1.00 92.19 125 GLN A N 1
ATOM 983 C CA . GLN A 1 125 ? 1.934 3.550 21.113 1.00 92.19 125 GLN A CA 1
ATOM 984 C C . GLN A 1 125 ? 0.615 4.273 21.423 1.00 92.19 125 GLN A C 1
ATOM 986 O O . GLN A 1 125 ? -0.427 3.903 20.889 1.00 92.19 125 GLN A O 1
ATOM 991 N N . LYS A 1 126 ? 0.639 5.323 22.251 1.00 91.75 126 LYS A N 1
ATOM 992 C CA . LYS A 1 126 ? -0.549 6.138 22.540 1.00 91.75 126 LYS A CA 1
ATOM 993 C C . LYS A 1 126 ? -1.119 6.792 21.276 1.00 91.75 126 LYS A C 1
ATOM 995 O O . LYS A 1 126 ? -2.339 6.861 21.133 1.00 91.75 126 LYS A O 1
ATOM 1000 N N . GLU A 1 127 ? -0.272 7.269 20.369 1.00 94.50 127 GLU A N 1
ATOM 1001 C CA . GLU A 1 127 ? -0.702 7.846 19.089 1.00 94.50 127 GLU A CA 1
ATOM 1002 C C . GLU A 1 127 ? -1.321 6.795 18.161 1.00 94.50 127 GLU A C 1
ATOM 1004 O O . GLU A 1 127 ? -2.404 7.036 17.622 1.00 94.50 127 GLU A O 1
ATOM 1009 N N . PHE A 1 128 ? -0.706 5.613 18.047 1.00 94.38 128 PHE A N 1
ATOM 1010 C CA . PHE A 1 128 ? -1.275 4.475 17.312 1.00 94.38 128 PHE A CA 1
ATOM 1011 C C . PHE A 1 128 ? -2.635 4.057 17.885 1.00 94.38 128 PHE A C 1
ATOM 1013 O O . PHE A 1 128 ? -3.608 3.943 17.138 1.00 94.38 128 PHE A O 1
ATOM 1020 N N . THR A 1 129 ? -2.748 3.949 19.211 1.00 93.00 129 THR A N 1
ATOM 1021 C CA . THR A 1 129 ? -4.014 3.639 19.887 1.00 93.00 129 THR A CA 1
ATOM 1022 C C . THR A 1 129 ? -5.078 4.696 19.594 1.00 93.00 129 THR A C 1
ATOM 1024 O O . THR A 1 129 ? -6.204 4.355 19.236 1.00 93.00 129 THR A O 1
ATOM 1027 N N . ASN A 1 130 ? -4.744 5.987 19.685 1.00 93.94 130 ASN A N 1
ATOM 1028 C CA . ASN A 1 130 ? -5.684 7.064 19.361 1.00 93.94 130 ASN A CA 1
ATOM 1029 C C . ASN A 1 130 ? -6.153 6.993 17.903 1.00 93.94 130 ASN A C 1
ATOM 1031 O O . ASN A 1 130 ? -7.339 7.174 17.622 1.00 93.94 130 ASN A O 1
ATOM 1035 N N . PHE A 1 131 ? -5.238 6.718 16.975 1.00 95.44 131 PHE A N 1
ATOM 1036 C CA . PHE A 1 131 ? -5.566 6.574 15.564 1.00 95.44 131 PHE A CA 1
ATOM 1037 C C . PHE A 1 131 ? -6.493 5.378 15.307 1.00 95.44 131 PHE A C 1
ATOM 1039 O O . PHE A 1 131 ? -7.501 5.507 14.604 1.00 95.44 131 PHE A O 1
ATOM 1046 N N . SER A 1 132 ? -6.220 4.238 15.935 1.00 94.25 132 SER A N 1
ATOM 1047 C CA . SER A 1 132 ? -7.082 3.057 15.890 1.00 94.25 132 SER A CA 1
ATOM 1048 C C . SER A 1 132 ? -8.474 3.334 16.467 1.00 94.25 132 SER A C 1
ATOM 1050 O O . SER A 1 132 ? -9.466 2.973 15.839 1.00 94.25 132 SER A O 1
ATOM 1052 N N . LEU A 1 133 ? -8.586 4.064 17.582 1.00 92.12 133 LEU A N 1
ATOM 1053 C CA . LEU A 1 133 ? -9.883 4.459 18.152 1.00 92.12 133 LEU A CA 1
ATOM 1054 C C . LEU A 1 133 ? -10.694 5.360 17.206 1.00 92.12 133 LEU A C 1
ATOM 1056 O O . LEU A 1 133 ? -11.906 5.202 17.087 1.00 92.12 133 LEU A O 1
ATOM 1060 N N . LEU A 1 134 ? -10.038 6.288 16.503 1.00 93.31 134 LEU A N 1
ATOM 1061 C CA . LEU A 1 134 ? -10.697 7.177 15.535 1.00 93.31 134 LEU A CA 1
ATOM 1062 C C . LEU A 1 134 ? -11.144 6.455 14.255 1.00 93.31 134 LEU A C 1
ATOM 1064 O O . LEU A 1 134 ? -12.064 6.916 13.576 1.00 93.31 134 LEU A O 1
ATOM 1068 N N . THR A 1 135 ? -10.485 5.348 13.918 1.00 94.94 135 THR A N 1
ATOM 1069 C CA . THR A 1 135 ? -10.719 4.568 12.692 1.00 94.94 135 THR A CA 1
ATOM 1070 C C . THR A 1 135 ? -11.418 3.237 12.952 1.00 94.94 135 THR A C 1
ATOM 1072 O O . THR A 1 135 ? -11.525 2.424 12.037 1.00 94.94 135 THR A O 1
ATOM 1075 N N . HIS A 1 136 ? -11.894 3.003 14.181 1.00 93.69 136 HIS A N 1
ATOM 1076 C CA . HIS A 1 136 ? -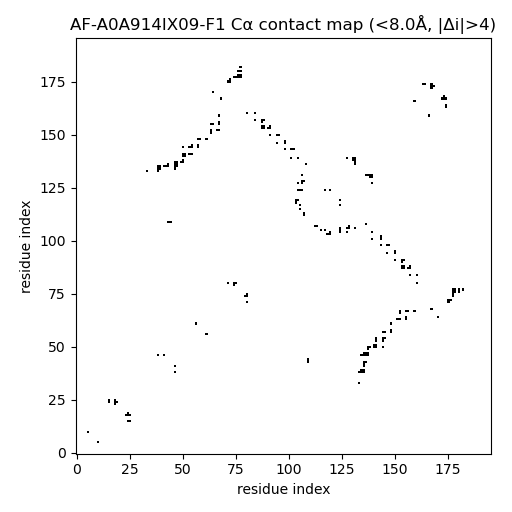12.535 1.748 14.584 1.00 93.69 136 HIS A CA 1
ATOM 1077 C C . HIS A 1 136 ? -1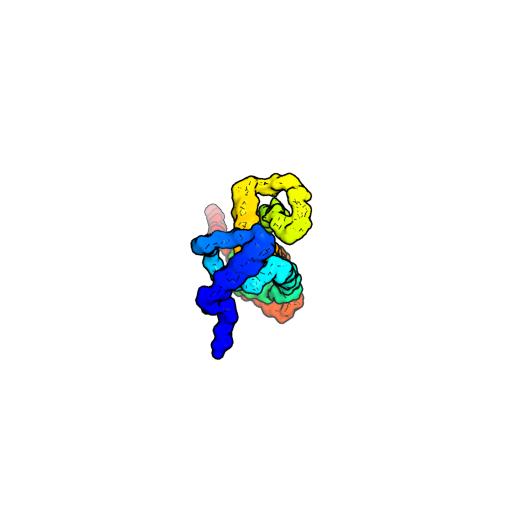1.655 0.510 14.299 1.00 93.69 136 HIS A C 1
ATOM 1079 O O . HIS A 1 136 ? -12.141 -0.539 13.892 1.00 93.69 136 HIS A O 1
ATOM 1085 N N . GLY A 1 137 ? -10.336 0.645 14.462 1.00 93.69 137 GLY A N 1
ATOM 1086 C CA . GLY A 1 137 ? -9.359 -0.424 14.237 1.00 93.69 137 GLY A CA 1
ATOM 1087 C C . GLY A 1 137 ? -8.938 -0.625 12.777 1.00 93.69 137 GLY A C 1
ATOM 1088 O O . GLY A 1 137 ? -7.983 -1.355 12.530 1.00 93.69 137 GLY A O 1
ATOM 1089 N N . PHE A 1 138 ? -9.572 0.038 11.800 1.00 96.31 138 PHE A N 1
ATOM 1090 C CA . PHE A 1 138 ? -9.186 -0.083 10.387 1.00 96.31 138 PHE A CA 1
ATOM 1091 C C . PHE A 1 138 ? -7.829 0.564 10.079 1.00 96.31 138 PHE A C 1
ATOM 1093 O O . PHE A 1 138 ? -7.086 0.064 9.237 1.00 96.31 138 PHE A O 1
ATOM 1100 N N . GLY A 1 139 ? -7.508 1.697 10.708 1.00 95.69 139 GLY A N 1
ATOM 1101 C CA . GLY A 1 139 ? -6.456 2.599 10.237 1.00 95.69 139 GLY A CA 1
ATOM 1102 C C . GLY A 1 139 ? -5.085 1.940 10.108 1.00 95.69 139 GLY A C 1
ATOM 1103 O O . GLY A 1 139 ? -4.484 1.963 9.035 1.00 95.69 139 GLY A O 1
ATOM 1104 N N . VAL A 1 140 ? -4.592 1.337 11.189 1.00 95.38 140 VAL A N 1
ATOM 1105 C CA . VAL A 1 140 ? -3.271 0.690 11.224 1.00 95.38 140 VAL A CA 1
ATOM 1106 C C . VAL A 1 140 ? -3.165 -0.464 10.210 1.00 95.38 140 VAL A C 1
ATOM 1108 O O . VAL A 1 140 ? -2.269 -0.407 9.360 1.00 95.38 140 VAL A O 1
ATOM 1111 N N . PRO A 1 141 ? -4.064 -1.471 10.198 1.00 95.19 141 PRO A N 1
ATOM 1112 C CA . PRO A 1 141 ? -4.006 -2.548 9.207 1.00 95.19 141 PRO A CA 1
ATOM 1113 C C . PRO A 1 141 ? -4.277 -2.070 7.769 1.00 95.19 141 PRO A C 1
ATOM 1115 O O . PRO A 1 141 ? -3.661 -2.582 6.833 1.00 95.19 141 PRO A O 1
ATOM 1118 N N . GLY A 1 142 ? -5.124 -1.057 7.568 1.00 96.75 142 GLY A N 1
ATOM 1119 C CA . GLY A 1 142 ? -5.370 -0.450 6.256 1.00 96.75 142 GLY A CA 1
ATOM 1120 C C . GLY A 1 142 ? -4.128 0.245 5.686 1.00 96.75 142 GLY A C 1
ATOM 1121 O O . GLY A 1 142 ? -3.793 0.082 4.506 1.00 96.75 142 GLY A O 1
ATOM 1122 N N . HIS A 1 143 ? -3.375 0.954 6.532 1.00 96.81 143 HIS A N 1
ATOM 1123 C CA . HIS A 1 143 ? -2.067 1.479 6.148 1.00 96.81 143 HIS A CA 1
ATOM 1124 C C . HIS A 1 143 ? -1.073 0.349 5.883 1.00 96.81 143 HIS A C 1
ATOM 1126 O O . HIS A 1 143 ? -0.426 0.374 4.839 1.00 96.81 143 HIS A O 1
ATOM 1132 N N . ALA A 1 144 ? -0.978 -0.663 6.751 1.00 96.38 144 ALA A N 1
ATOM 1133 C CA . ALA A 1 144 ? -0.091 -1.809 6.531 1.00 96.38 144 ALA A CA 1
ATOM 1134 C C . ALA A 1 144 ? -0.348 -2.488 5.171 1.00 96.38 144 ALA A C 1
ATOM 1136 O O . ALA A 1 144 ? 0.595 -2.785 4.438 1.00 96.38 144 ALA A O 1
ATOM 1137 N N . ALA A 1 145 ? -1.616 -2.666 4.787 1.00 97.38 145 ALA A N 1
ATOM 1138 C CA . ALA A 1 145 ? -2.007 -3.176 3.474 1.00 97.38 145 ALA A CA 1
ATOM 1139 C C . ALA A 1 145 ? -1.553 -2.265 2.319 1.00 97.38 145 ALA A C 1
ATOM 1141 O O . ALA A 1 145 ? -0.958 -2.737 1.348 1.00 97.38 145 ALA A O 1
ATOM 1142 N N . SER A 1 146 ? -1.775 -0.954 2.446 1.00 97.31 146 SER A N 1
ATOM 1143 C CA . SER A 1 146 ? -1.354 0.037 1.446 1.00 97.31 146 SER A CA 1
ATOM 1144 C C . SER A 1 146 ? 0.168 0.049 1.257 1.00 97.31 146 SER A C 1
ATOM 1146 O O . SER A 1 146 ? 0.658 -0.008 0.130 1.00 97.31 146 SER A O 1
ATOM 1148 N N . TRP A 1 147 ? 0.928 0.063 2.355 1.00 97.25 147 TRP A N 1
ATOM 1149 C CA . TRP A 1 147 ? 2.393 0.053 2.332 1.00 97.25 147 TRP A CA 1
ATOM 1150 C C . TRP A 1 147 ? 2.958 -1.280 1.829 1.00 97.25 147 TRP A C 1
ATOM 1152 O O . TRP A 1 147 ? 3.925 -1.277 1.073 1.00 97.25 147 TRP A O 1
ATOM 1162 N N . SER A 1 148 ? 2.331 -2.410 2.170 1.00 97.31 148 SER A N 1
ATOM 1163 C CA . SER A 1 148 ? 2.679 -3.729 1.619 1.00 97.31 148 SER A CA 1
ATOM 1164 C C . SER A 1 148 ? 2.474 -3.772 0.102 1.00 97.31 148 SER A C 1
ATOM 1166 O O . SER A 1 148 ? 3.347 -4.226 -0.638 1.00 97.31 148 SER A O 1
ATOM 1168 N N . THR A 1 149 ? 1.362 -3.215 -0.385 1.00 98.25 149 THR A N 1
ATOM 1169 C CA . THR A 1 149 ? 1.082 -3.091 -1.823 1.00 98.25 149 THR A CA 1
ATOM 1170 C C . THR A 1 149 ? 2.122 -2.206 -2.509 1.00 98.25 149 THR A C 1
ATOM 1172 O O . THR A 1 149 ? 2.674 -2.582 -3.542 1.00 98.25 149 THR A O 1
ATOM 1175 N N . ALA A 1 150 ? 2.463 -1.060 -1.914 1.00 97.94 150 ALA A N 1
ATOM 1176 C CA . ALA A 1 150 ? 3.518 -0.190 -2.427 1.00 97.94 150 ALA A CA 1
ATOM 1177 C C . ALA A 1 150 ? 4.881 -0.905 -2.471 1.00 97.94 150 ALA A C 1
ATOM 1179 O O . ALA A 1 150 ? 5.568 -0.843 -3.490 1.00 97.94 150 ALA A O 1
ATOM 1180 N N . LEU A 1 151 ? 5.246 -1.646 -1.420 1.00 97.81 151 LEU A N 1
ATOM 1181 C CA . LEU A 1 151 ? 6.480 -2.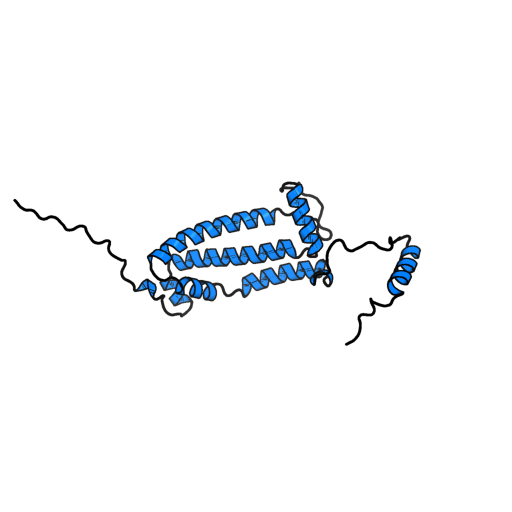431 -1.382 1.00 97.81 151 LEU A CA 1
ATOM 1182 C C . LEU A 1 151 ? 6.503 -3.488 -2.492 1.00 97.81 151 LEU A C 1
ATOM 1184 O O . LEU A 1 151 ? 7.470 -3.557 -3.247 1.00 97.81 151 LEU A O 1
ATOM 1188 N N . LYS A 1 152 ? 5.416 -4.249 -2.670 1.00 97.44 152 LYS A N 1
ATOM 1189 C CA . LYS A 1 152 ? 5.291 -5.230 -3.761 1.00 97.44 152 LYS A CA 1
ATOM 1190 C C . LYS A 1 152 ? 5.431 -4.583 -5.137 1.00 97.44 152 LYS A C 1
ATOM 1192 O O . LYS A 1 152 ? 6.054 -5.174 -6.022 1.00 97.44 152 LYS A O 1
ATOM 1197 N N . LEU A 1 153 ? 4.893 -3.378 -5.327 1.00 98.00 153 LEU A N 1
ATOM 1198 C CA . LEU A 1 153 ? 5.065 -2.616 -6.563 1.00 98.00 153 LEU A CA 1
ATOM 1199 C C . LEU A 1 153 ? 6.535 -2.245 -6.786 1.00 98.00 153 LEU A C 1
ATOM 1201 O O . LEU A 1 153 ? 7.060 -2.508 -7.865 1.00 98.00 153 LEU A O 1
ATOM 1205 N N . ILE A 1 154 ? 7.212 -1.698 -5.776 1.00 97.31 154 ILE A N 1
ATOM 1206 C CA . ILE A 1 154 ? 8.628 -1.316 -5.873 1.00 97.31 154 ILE A CA 1
ATOM 1207 C C . ILE A 1 154 ? 9.527 -2.536 -6.092 1.00 97.31 154 ILE A C 1
ATOM 1209 O O . ILE A 1 154 ? 10.421 -2.502 -6.935 1.00 97.31 154 ILE A O 1
ATOM 1213 N N . ASP A 1 155 ? 9.264 -3.651 -5.417 1.00 95.81 155 ASP A N 1
ATOM 1214 C CA . ASP A 1 155 ? 9.992 -4.899 -5.644 1.00 95.81 155 ASP A CA 1
ATOM 1215 C C . ASP A 1 155 ? 9.742 -5.454 -7.049 1.00 95.81 155 ASP A C 1
ATOM 1217 O O . ASP A 1 155 ? 10.644 -6.017 -7.673 1.00 95.81 155 ASP A O 1
ATOM 1221 N N . THR A 1 156 ? 8.533 -5.269 -7.585 1.00 95.12 156 THR A N 1
ATOM 1222 C CA . THR A 1 156 ? 8.234 -5.607 -8.981 1.00 95.12 156 THR A CA 1
ATOM 1223 C C . THR A 1 156 ? 9.005 -4.701 -9.935 1.00 95.12 156 THR A C 1
ATOM 1225 O O . THR A 1 156 ? 9.625 -5.223 -10.855 1.00 95.12 156 THR A O 1
ATOM 1228 N N . LEU A 1 157 ? 9.052 -3.386 -9.694 1.00 95.38 157 LEU A N 1
ATOM 1229 C CA . LEU A 1 157 ? 9.874 -2.447 -10.468 1.00 95.38 157 LEU A CA 1
ATOM 1230 C C . LEU A 1 157 ? 11.348 -2.863 -10.453 1.00 95.38 157 LEU A C 1
ATOM 1232 O O . LEU A 1 157 ? 11.945 -2.987 -11.516 1.00 95.38 157 LEU A O 1
ATOM 1236 N N . ASN A 1 158 ? 11.901 -3.188 -9.281 1.00 93.38 158 ASN A N 1
ATOM 1237 C CA . ASN A 1 158 ? 13.271 -3.688 -9.147 1.00 93.38 158 ASN A CA 1
ATOM 1238 C C . ASN A 1 158 ? 13.522 -4.928 -10.020 1.00 93.38 158 ASN A C 1
ATOM 1240 O O . ASN A 1 158 ? 14.538 -4.989 -10.712 1.00 93.38 158 ASN A O 1
ATOM 1244 N N . ARG A 1 159 ? 12.598 -5.901 -10.032 1.00 91.69 159 ARG A N 1
ATOM 1245 C CA . ARG A 1 159 ? 12.705 -7.100 -10.886 1.00 91.69 159 ARG A CA 1
ATOM 1246 C C . ARG A 1 159 ? 12.610 -6.764 -12.373 1.00 91.69 159 ARG A C 1
ATOM 1248 O O . ARG A 1 159 ? 13.426 -7.248 -13.155 1.00 91.69 159 ARG A O 1
ATOM 1255 N N . VAL A 1 160 ? 11.644 -5.929 -12.758 1.00 91.31 160 VAL A N 1
ATOM 1256 C CA . VAL A 1 160 ? 11.446 -5.490 -14.149 1.00 91.31 160 VAL A CA 1
ATOM 1257 C C . VAL A 1 160 ? 12.685 -4.773 -14.668 1.00 91.31 160 VAL A C 1
ATOM 1259 O O . VAL A 1 160 ? 13.142 -5.068 -15.768 1.00 91.31 160 VAL A O 1
ATOM 1262 N N . SER A 1 161 ? 13.283 -3.898 -13.864 1.00 87.56 161 SER A N 1
ATOM 1263 C CA . SER A 1 161 ? 14.504 -3.182 -14.227 1.00 87.56 161 SER A CA 1
ATOM 1264 C C . SER A 1 161 ? 15.720 -4.099 -14.426 1.00 87.56 161 SER A C 1
ATOM 1266 O O . SER A 1 161 ? 16.646 -3.714 -15.130 1.00 87.56 161 SER A O 1
ATOM 1268 N N . MET A 1 162 ? 15.755 -5.316 -13.870 1.00 88.06 162 MET A N 1
ATOM 1269 C CA . MET A 1 162 ? 16.860 -6.252 -14.144 1.00 88.06 162 MET A CA 1
ATOM 1270 C C . MET A 1 162 ? 16.748 -6.925 -15.517 1.00 88.06 162 MET A C 1
ATOM 1272 O O . MET A 1 162 ? 17.769 -7.266 -16.110 1.00 88.06 162 MET A O 1
ATOM 1276 N N . ASN A 1 163 ? 15.530 -7.125 -16.029 1.00 91.38 163 ASN A N 1
ATOM 1277 C CA . ASN A 1 163 ? 15.309 -7.696 -17.358 1.00 91.38 163 ASN A CA 1
ATOM 1278 C C . ASN A 1 163 ? 14.047 -7.109 -18.018 1.00 91.38 163 ASN A C 1
ATOM 1280 O O . ASN A 1 163 ? 13.001 -7.768 -18.094 1.00 91.38 163 ASN A O 1
ATOM 1284 N N . PRO A 1 164 ? 14.127 -5.864 -18.514 1.00 92.19 164 PRO A N 1
ATOM 1285 C CA . PRO A 1 164 ? 12.939 -5.142 -18.945 1.00 92.19 164 PRO A CA 1
ATOM 1286 C C . PRO A 1 164 ? 12.385 -5.664 -20.287 1.00 92.19 164 PRO A C 1
ATOM 1288 O O . PRO A 1 164 ? 11.187 -5.539 -20.539 1.00 92.19 164 PRO A O 1
ATOM 1291 N N . LYS A 1 165 ? 13.206 -6.338 -21.110 1.00 92.31 165 LYS A N 1
ATOM 1292 C CA . LYS A 1 165 ? 12.757 -7.008 -22.348 1.00 92.31 165 LYS A CA 1
ATOM 1293 C C . LYS A 1 165 ? 11.924 -8.257 -22.066 1.00 92.31 165 LYS A C 1
ATOM 1295 O O . LYS A 1 165 ? 10.846 -8.428 -22.639 1.00 92.31 165 LYS A O 1
ATOM 1300 N N . ALA A 1 166 ? 12.389 -9.109 -21.145 1.00 94.31 166 ALA A N 1
ATOM 1301 C CA . ALA A 1 166 ? 11.627 -10.285 -20.724 1.00 94.31 166 ALA A CA 1
ATOM 1302 C C . ALA A 1 166 ? 10.291 -9.880 -20.092 1.00 94.31 166 ALA A C 1
ATOM 1304 O O . ALA A 1 166 ? 9.270 -10.504 -20.371 1.00 94.31 166 ALA A O 1
ATOM 1305 N N . PHE A 1 167 ? 10.280 -8.794 -19.313 1.00 95.38 167 PHE A N 1
ATOM 1306 C CA . PHE A 1 167 ? 9.046 -8.238 -18.769 1.00 95.38 167 PHE A CA 1
ATOM 1307 C C . PHE A 1 167 ? 8.052 -7.826 -19.864 1.00 95.38 167 PHE A C 1
ATOM 1309 O O . PHE A 1 167 ? 6.911 -8.280 -19.826 1.00 95.38 167 PHE A O 1
ATOM 1316 N N . CYS A 1 168 ? 8.474 -7.028 -20.856 1.00 94.75 168 CYS A N 1
ATOM 1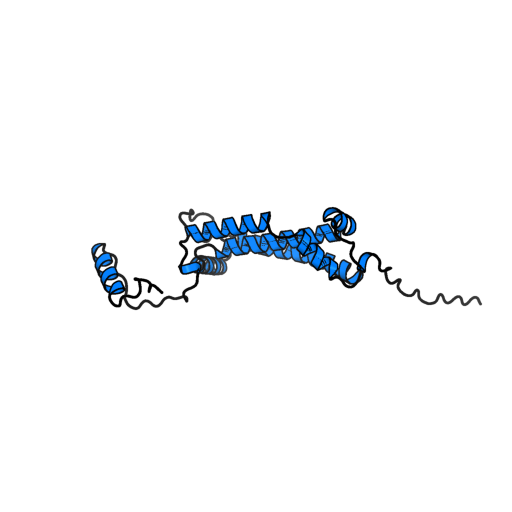317 C CA . CYS A 1 168 ? 7.600 -6.609 -21.963 1.00 94.75 168 CYS A CA 1
ATOM 1318 C C . CYS A 1 168 ? 7.023 -7.815 -22.722 1.00 94.75 168 CYS A C 1
ATOM 1320 O O . CYS A 1 168 ? 5.828 -7.847 -23.017 1.00 94.75 168 CYS A O 1
ATOM 1322 N N . SER A 1 169 ? 7.850 -8.843 -22.941 1.00 95.12 169 SER A N 1
ATOM 1323 C CA . SER A 1 169 ? 7.430 -10.104 -23.565 1.00 95.12 169 SER A CA 1
ATOM 1324 C C . SER A 1 169 ? 6.386 -10.845 -22.723 1.00 95.12 169 SER A C 1
ATOM 1326 O O . SER A 1 169 ? 5.366 -11.285 -23.249 1.00 95.12 169 SER A O 1
ATOM 1328 N N . GLN A 1 170 ? 6.603 -10.943 -21.407 1.00 94.88 170 GLN A N 1
ATOM 1329 C CA . GLN A 1 170 ? 5.693 -11.614 -20.473 1.00 94.88 170 GLN A CA 1
ATOM 1330 C C . GLN A 1 170 ? 4.303 -10.968 -20.458 1.00 94.88 170 GLN A C 1
ATOM 1332 O O . GLN A 1 170 ? 3.297 -11.673 -20.402 1.00 94.88 170 GLN A O 1
ATOM 1337 N N . ILE A 1 171 ? 4.240 -9.637 -20.495 1.00 95.31 171 ILE A N 1
ATOM 1338 C CA . ILE A 1 171 ? 2.971 -8.897 -20.464 1.00 95.31 171 ILE A CA 1
ATO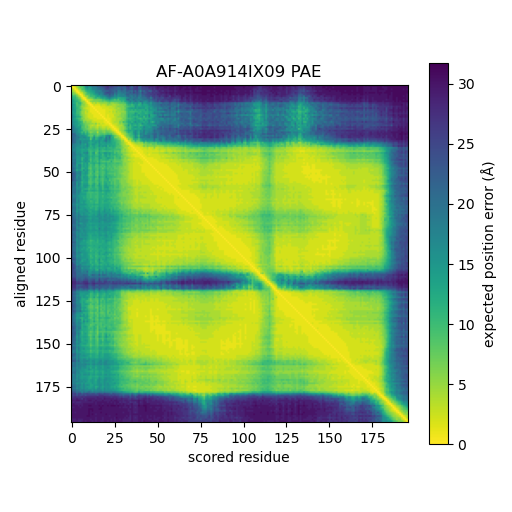M 1339 C C . ILE A 1 171 ? 2.408 -8.606 -21.863 1.00 95.31 171 ILE A C 1
ATOM 1341 O O . ILE A 1 171 ? 1.392 -7.920 -21.964 1.00 95.31 171 ILE A O 1
ATOM 1345 N N . GLN A 1 172 ? 3.068 -9.099 -22.919 1.00 96.00 172 GLN A N 1
ATOM 1346 C CA . GLN A 1 172 ? 2.690 -8.909 -24.322 1.00 96.00 172 GLN A CA 1
ATOM 1347 C C . GLN A 1 172 ? 2.519 -7.425 -24.703 1.00 96.00 172 GLN A C 1
ATOM 1349 O O . GLN A 1 172 ? 1.529 -7.033 -25.322 1.00 96.00 172 GLN A O 1
ATOM 1354 N N . ARG A 1 173 ? 3.479 -6.578 -24.310 1.00 94.75 173 ARG A N 1
ATOM 1355 C CA . ARG A 1 173 ? 3.501 -5.136 -24.619 1.00 94.75 173 ARG A CA 1
ATOM 1356 C C . ARG A 1 173 ? 4.766 -4.740 -25.384 1.00 94.75 173 ARG A C 1
ATOM 1358 O O . ARG A 1 173 ? 5.770 -5.444 -25.277 1.00 94.75 173 ARG A O 1
ATOM 1365 N N . PRO A 1 174 ? 4.743 -3.623 -26.141 1.00 95.31 174 PRO A N 1
ATOM 1366 C CA . PRO A 1 174 ? 5.923 -3.168 -26.863 1.00 95.31 174 PRO A CA 1
ATOM 1367 C C . PRO A 1 174 ? 7.045 -2.773 -25.900 1.00 95.31 174 PRO A C 1
ATOM 1369 O O . PRO A 1 174 ? 6.780 -2.264 -24.805 1.00 95.31 174 PRO A O 1
ATOM 1372 N N . GLU A 1 175 ? 8.281 -3.008 -26.346 1.00 94.38 175 GLU A N 1
ATOM 1373 C CA . GLU A 1 175 ? 9.504 -2.588 -25.662 1.00 94.38 175 GLU A CA 1
ATOM 1374 C C . GLU A 1 175 ? 9.527 -1.068 -25.436 1.00 94.38 175 GLU A C 1
ATOM 1376 O O . GLU A 1 175 ? 8.835 -0.294 -26.105 1.00 94.38 175 GLU A O 1
ATOM 1381 N N . PHE A 1 176 ? 10.312 -0.626 -24.455 1.00 93.75 176 PHE A N 1
ATOM 1382 C CA . PHE A 1 176 ? 10.394 0.791 -24.125 1.00 93.75 176 PHE A CA 1
ATOM 1383 C C . PHE A 1 176 ? 11.297 1.534 -25.111 1.00 93.75 176 PHE A C 1
ATOM 1385 O O . PHE A 1 176 ? 12.382 1.067 -25.447 1.00 93.75 176 PHE A O 1
ATOM 1392 N N . HIS A 1 177 ? 10.903 2.745 -25.506 1.00 91.69 177 HIS A N 1
ATOM 1393 C CA . HIS A 1 177 ? 11.635 3.544 -26.498 1.00 91.69 177 HIS A CA 1
ATOM 1394 C C . HIS A 1 177 ? 13.096 3.842 -26.108 1.00 91.69 177 HIS A C 1
ATOM 1396 O O . HIS A 1 177 ? 13.955 4.014 -26.967 1.00 91.69 177 HIS A O 1
ATOM 1402 N N . TRP A 1 178 ? 13.403 3.911 -24.811 1.00 90.56 178 TRP A N 1
ATOM 1403 C CA . TRP A 1 178 ? 14.754 4.167 -24.309 1.00 90.56 178 TRP A CA 1
ATOM 1404 C C . TRP A 1 178 ? 15.673 2.939 -24.410 1.00 90.56 178 TRP A C 1
ATOM 1406 O O . TRP A 1 178 ? 16.891 3.073 -24.301 1.00 90.56 178 TRP A O 1
ATOM 1416 N N . MET A 1 179 ? 15.134 1.740 -24.659 1.00 88.69 179 MET A N 1
ATOM 1417 C CA . MET A 1 179 ? 15.942 0.527 -24.853 1.00 88.69 179 MET A CA 1
ATOM 1418 C C . MET A 1 179 ? 16.742 0.554 -26.157 1.00 88.69 179 MET A C 1
ATOM 1420 O O . MET A 1 179 ? 17.799 -0.068 -26.235 1.00 88.69 179 MET A O 1
ATOM 1424 N N . GLU A 1 180 ? 16.251 1.264 -27.171 1.00 78.94 180 GLU A N 1
ATOM 1425 C CA . GLU A 1 180 ? 16.865 1.334 -28.503 1.00 78.94 180 GLU A CA 1
ATOM 1426 C C . GLU A 1 180 ? 17.868 2.488 -28.641 1.00 78.94 180 GLU A C 1
ATOM 1428 O O . GLU A 1 180 ? 18.659 2.529 -29.586 1.00 78.94 180 GLU A O 1
ATOM 1433 N N . GLN A 1 181 ? 17.867 3.430 -27.694 1.00 72.50 181 GLN A N 1
ATOM 1434 C CA . GLN A 1 181 ? 18.804 4.548 -27.696 1.00 72.50 181 GLN A CA 1
ATOM 1435 C C . GLN A 1 181 ? 20.231 4.018 -27.482 1.00 72.50 181 GLN A C 1
ATOM 1437 O O . GLN A 1 181 ? 20.507 3.317 -26.510 1.00 72.50 181 GLN A O 1
ATOM 1442 N N . LYS A 1 182 ? 21.163 4.336 -28.391 1.00 59.16 182 LYS A N 1
ATOM 1443 C CA . LYS A 1 182 ? 22.583 4.022 -28.166 1.00 59.16 182 LYS A CA 1
ATOM 1444 C C . LYS A 1 182 ? 23.055 4.772 -26.914 1.00 59.16 182 LYS A C 1
ATOM 1446 O O . LYS A 1 182 ? 22.749 5.962 -26.806 1.00 59.16 182 LYS A O 1
ATOM 1451 N N . PRO A 1 183 ? 23.818 4.136 -26.004 1.00 55.97 183 PRO A N 1
ATOM 1452 C CA . PRO A 1 183 ? 24.428 4.860 -24.899 1.00 55.97 183 PRO A CA 1
ATOM 1453 C C . PRO A 1 183 ? 25.262 6.004 -25.478 1.00 55.97 183 PRO A C 1
ATOM 1455 O O . PRO A 1 183 ? 25.998 5.809 -26.450 1.00 55.97 183 PRO A O 1
ATOM 1458 N N . PHE A 1 184 ? 25.109 7.204 -24.918 1.00 55.25 184 PHE A N 1
ATOM 1459 C CA . PHE A 1 184 ? 25.930 8.348 -25.293 1.00 55.25 184 PHE A CA 1
ATOM 1460 C C . PHE A 1 184 ? 27.382 7.974 -24.980 1.00 55.25 184 PHE A C 1
ATOM 1462 O O . PHE A 1 184 ? 27.775 7.914 -23.815 1.00 55.25 184 PHE A O 1
ATOM 1469 N N . LEU A 1 185 ? 28.163 7.628 -26.007 1.00 57.19 185 LEU A N 1
ATOM 1470 C CA . LEU A 1 185 ? 29.592 7.413 -25.834 1.00 57.19 185 LEU A CA 1
ATOM 1471 C C . LEU A 1 185 ? 30.161 8.748 -25.342 1.00 57.19 185 LEU A C 1
ATOM 1473 O O . LEU A 1 185 ? 29.958 9.756 -26.026 1.00 57.19 185 LEU A O 1
ATOM 1477 N N . PRO A 1 186 ? 30.834 8.802 -24.177 1.00 54.81 186 PRO A N 1
ATOM 1478 C CA . PRO A 1 186 ? 31.542 10.012 -23.799 1.00 54.81 186 PRO A CA 1
ATOM 1479 C C . PRO A 1 186 ? 32.491 10.344 -24.949 1.00 54.81 186 PRO A C 1
ATOM 1481 O O . PRO A 1 186 ? 33.210 9.460 -25.423 1.00 54.81 186 PRO A O 1
ATOM 1484 N N . MET A 1 187 ? 32.438 11.586 -25.445 1.00 49.62 187 MET A N 1
ATOM 1485 C CA . MET A 1 187 ? 33.362 12.052 -26.475 1.00 49.62 187 MET A CA 1
ATOM 1486 C C . MET A 1 187 ? 34.773 11.684 -26.027 1.00 49.62 187 MET A C 1
ATOM 1488 O O . MET A 1 187 ? 35.235 12.171 -24.994 1.00 49.62 187 MET A O 1
ATOM 1492 N N . GLN A 1 188 ? 35.433 10.785 -26.761 1.00 57.56 188 GLN A N 1
ATOM 1493 C CA . GLN A 1 188 ? 36.829 10.502 -26.480 1.00 57.56 188 GLN A CA 1
ATOM 1494 C C . GLN A 1 188 ? 37.592 11.821 -26.639 1.00 57.56 188 GLN A C 1
ATOM 1496 O O . GLN A 1 188 ? 37.360 12.527 -27.628 1.00 57.56 188 GLN A O 1
ATOM 1501 N N . PRO A 1 189 ? 38.448 12.200 -25.672 1.00 60.56 189 PRO A N 1
ATOM 1502 C CA . PRO A 1 189 ? 39.296 13.365 -25.851 1.00 60.56 189 PRO A CA 1
ATOM 1503 C C . PRO A 1 189 ? 40.086 13.175 -27.151 1.00 60.56 189 PRO A C 1
ATOM 1505 O O . PRO A 1 189 ? 40.478 12.040 -27.446 1.00 60.56 189 PRO A O 1
ATOM 1508 N N . PRO A 1 190 ? 40.291 14.239 -27.951 1.00 61.41 190 PRO A N 1
ATOM 1509 C CA . PRO A 1 190 ? 41.048 14.125 -29.186 1.00 61.41 190 PRO A CA 1
ATOM 1510 C C . PRO A 1 190 ? 42.387 13.466 -28.864 1.00 61.41 190 PRO A C 1
ATOM 1512 O O . PRO A 1 190 ? 43.152 13.956 -28.031 1.00 61.41 190 PRO A O 1
ATOM 1515 N N . THR A 1 191 ? 42.646 12.316 -29.483 1.00 61.94 191 THR A N 1
ATOM 1516 C CA . THR A 1 191 ? 43.958 11.686 -29.437 1.00 61.94 191 THR A CA 1
ATOM 1517 C C . THR A 1 191 ? 44.914 12.656 -30.112 1.00 61.9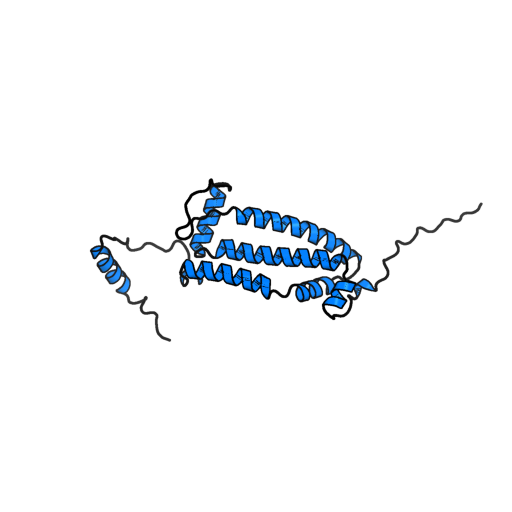4 191 THR A C 1
ATOM 1519 O O . THR A 1 191 ? 44.935 12.758 -31.339 1.00 61.94 191 THR A O 1
ATOM 1522 N N . ASN A 1 192 ? 45.657 13.415 -29.309 1.00 55.62 192 ASN A N 1
ATOM 1523 C CA . ASN A 1 192 ? 46.782 14.213 -29.768 1.00 55.62 192 ASN A CA 1
ATOM 1524 C C . ASN A 1 192 ? 47.858 13.255 -30.295 1.00 55.62 192 ASN A C 1
ATOM 1526 O O . ASN A 1 192 ? 48.820 12.938 -29.602 1.00 55.62 192 ASN A O 1
ATOM 1530 N N . ASN A 1 193 ? 47.693 12.791 -31.533 1.00 55.25 193 ASN A N 1
ATOM 1531 C CA . ASN A 1 193 ? 48.772 12.205 -32.313 1.00 55.25 193 ASN A CA 1
ATOM 1532 C C . ASN A 1 193 ? 49.651 13.349 -32.829 1.00 55.25 193 ASN A C 1
ATOM 1534 O O . ASN A 1 193 ? 49.653 13.665 -34.016 1.00 55.25 193 ASN A O 1
ATOM 1538 N N . PHE A 1 194 ? 50.392 13.977 -31.918 1.00 52.28 194 PHE A N 1
ATOM 1539 C CA . PHE A 1 194 ? 51.619 14.667 -32.290 1.00 52.28 194 PHE A CA 1
ATOM 1540 C C . PHE A 1 194 ? 52.713 13.603 -32.366 1.00 52.28 194 PHE A C 1
ATOM 1542 O O . PHE A 1 194 ? 53.335 13.260 -31.364 1.00 52.28 194 PHE A O 1
ATOM 1549 N N . ASN A 1 195 ? 52.893 13.036 -33.559 1.00 50.47 195 ASN A N 1
ATOM 1550 C CA . ASN A 1 195 ? 54.179 12.455 -33.921 1.00 50.47 195 ASN A CA 1
ATOM 1551 C C . ASN A 1 195 ? 55.101 13.615 -34.319 1.00 50.47 195 ASN A C 1
ATOM 1553 O O . ASN A 1 195 ? 54.671 14.482 -35.077 1.00 50.47 195 ASN A O 1
ATOM 1557 N N . PHE A 1 196 ? 56.294 13.595 -33.719 1.00 47.97 196 PHE A N 1
ATOM 1558 C CA . PHE A 1 196 ? 57.435 14.517 -33.798 1.00 47.97 196 PHE A CA 1
ATOM 1559 C C . PHE A 1 196 ? 57.544 15.417 -35.033 1.00 47.97 196 PHE A C 1
ATOM 1561 O O . PHE A 1 196 ? 57.474 14.889 -36.165 1.00 47.97 196 PHE A O 1
#

Nearest PDB structures (foldseek):
  8j0r-assembly1_B  TM=8.597E-01  e=3.013E-08  Homo sapiens
  8j0q-assembly1_A  TM=8.574E-01  e=6.138E-08  Homo sapiens
  8j0l-assembly1_B  TM=8.587E-01  e=4.235E-07  Homo sapiens
  8j0q-assembly1_B  TM=9.002E-01  e=1.509E-06  Homo sapiens
  8j0l-assembly1_A  TM=8.914E-01  e=2.922E-06  Homo sapiens

pLDDT: mean 84.7, std 15.6, range [36.31, 98.25]

Sequence (196 aa):
MPACLAKNKDGGNKLNQQLKQHSITLAQGRRKSAPNSSFTALCETESLTLATDFHKLSDQHFPFNSTCYEIMRMCHDQNEFFNKLTMYRCASEALKEVLNVISRDKTPLMDMPLDPPLIMHPESQKEFTNFSLLTHGFGVPGHAASWSTALKLIDTLNRVSMNPKAFCSQIQRPEFHWMEQKPFLPMQPPTNNFNF